Protein 4KVT (pdb70)

Sequence (181 aa):
GELKAIAQELKAIAKELKAIAWECKAIAQGGELKAIAQELKAIAKELKAIAWWECKAIAQGGELKAIAQELKAIAKELKAIAWECKAIAQGGELKAIAQELKAIAKELKAIAWECKAIAQGAGELKAIAQELKAIAKELKAIAWECKAIAQGGELKAIAQELKAIAKELKAIAWWECKAIAQG

Structure (mmCIF, N/CA/C/O backbone):
data_4KVT
#
_entry.id   4KVT
#
_cell.length_a   54.430
_cell.length_b   54.430
_cell.length_c   147.040
_cell.angle_alpha   90.00
_cell.angle_beta   90.00
_cell.angle_gamma   90.00
#
_symmetry.space_group_name_H-M   'P 42 21 2'
#
loop_
_entity.id
_entity.type
_entity.pdbx_description
1 polymer '6-helix coiled coil CC-Hex-L24C peptide'
2 water water
#
loop_
_atom_site.group_PDB
_atom_site.id
_atom_site.type_symbol
_atom_site.label_atom_id
_atom_site.label_alt_id
_atom_site.label_comp_id
_atom_site.label_asym_id
_atom_site.label_entity_id
_atom_site.label_seq_id
_atom_site.pdbx_PDB_ins_code
_atom_site.Cartn_x
_atom_site.Cartn_y
_atom_site.Cartn_z
_atom_site.occupancy
_atom_site.B_iso_or_equiv
_atom_site.auth_seq_id
_atom_site.auth_comp_id
_atom_site.auth_asym_id
_atom_site.auth_atom_id
_atom_site.pdbx_PDB_model_num
ATOM 4 N N . GLY A 1 2 ? -1.257 -18.530 -0.180 1.00 27.66 1 GLY A N 1
ATOM 5 C CA . GLY A 1 2 ? -2.690 -18.642 0.012 1.00 25.89 1 GLY A CA 1
ATOM 6 C C . GLY A 1 2 ? -3.437 -18.839 -1.293 1.00 25.41 1 GLY A C 1
ATOM 7 O O . GLY A 1 2 ? -2.910 -18.558 -2.369 1.00 23.30 1 GLY A O 1
ATOM 8 N N . GLU A 1 3 ? -4.670 -19.326 -1.196 1.00 24.92 2 GLU A N 1
ATOM 9 C CA . GLU A 1 3 ? -5.495 -19.563 -2.375 1.00 28.89 2 GLU A CA 1
ATOM 10 C C . GLU A 1 3 ? -5.685 -18.282 -3.181 1.00 21.59 2 GLU A C 1
ATOM 11 O O . GLU A 1 3 ? -5.667 -18.304 -4.412 1.00 22.37 2 GLU A O 1
ATOM 17 N N . LEU A 1 4 ? -5.867 -17.168 -2.480 1.00 19.46 3 LEU A N 1
ATOM 18 C CA . LEU A 1 4 ? -6.061 -15.877 -3.129 1.00 15.89 3 LEU A CA 1
ATOM 19 C C . LEU A 1 4 ? -4.962 -15.603 -4.150 1.00 16.29 3 LEU A C 1
ATOM 20 O O . LEU A 1 4 ? -5.241 -15.300 -5.310 1.00 15.18 3 LEU A O 1
ATOM 25 N N . LYS A 1 5 ? -3.709 -15.721 -3.687 1.00 19.89 4 LYS A N 1
ATOM 26 C CA . LYS A 1 5 ? -2.561 -15.490 -4.555 1.00 16.54 4 LYS A CA 1
ATOM 27 C C . LYS A 1 5 ? -2.549 -16.470 -5.724 1.00 20.43 4 LYS A C 1
ATOM 28 O O . LYS A 1 5 ? -2.187 -16.112 -6.844 1.00 19.65 4 LYS A O 1
ATOM 34 N N . ALA A 1 6 ? -2.949 -17.709 -5.454 1.00 18.61 5 ALA A N 1
ATOM 35 C CA . ALA A 1 6 ? -2.987 -18.744 -6.483 1.00 21.65 5 ALA A CA 1
ATOM 36 C C . ALA A 1 6 ? -3.941 -18.354 -7.608 1.00 18.64 5 ALA A C 1
ATOM 37 O O . ALA A 1 6 ? -3.657 -18.589 -8.789 1.00 18.45 5 ALA A O 1
A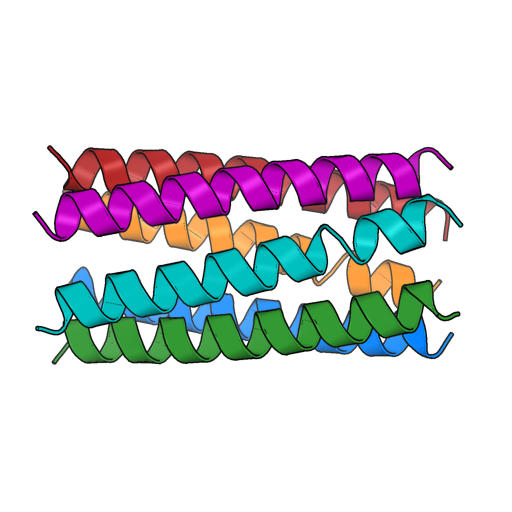TOM 39 N N . ILE A 1 7 ? -5.060 -17.740 -7.240 1.00 14.55 6 ILE A N 1
ATOM 40 C CA . ILE A 1 7 ? -6.037 -17.266 -8.212 1.00 13.85 6 ILE A CA 1
ATOM 41 C C . ILE A 1 7 ? -5.423 -16.155 -9.060 1.00 15.73 6 ILE A C 1
ATOM 42 O O . ILE A 1 7 ? -5.526 -16.190 -10.286 1.00 14.84 6 ILE A O 1
ATOM 47 N N . ALA A 1 8 ? -4.730 -15.207 -8.430 1.00 14.07 7 ALA A N 1
ATOM 48 C CA . ALA A 1 8 ? -4.096 -14.133 -9.198 1.00 16.88 7 ALA A CA 1
ATOM 49 C C . ALA A 1 8 ? -3.038 -14.672 -10.151 1.00 18.37 7 ALA A C 1
ATOM 50 O O . ALA A 1 8 ? -2.879 -14.158 -11.261 1.00 15.52 7 ALA A O 1
ATOM 52 N N . GLN A 1 9 ? -2.305 -15.699 -9.727 1.00 14.53 8 GLN A N 1
ATOM 53 C CA . GLN A 1 9 ? -1.273 -16.275 -10.583 1.00 15.97 8 GLN A CA 1
ATOM 54 C C . GLN A 1 9 ? -1.868 -17.003 -11.782 1.00 17.98 8 GLN A C 1
ATOM 55 O O . GLN A 1 9 ? -1.300 -16.957 -12.871 1.00 18.87 8 GLN A O 1
ATOM 61 N N . GLU A 1 10 ? -3.012 -17.660 -11.605 1.00 14.94 9 GLU A N 1
ATOM 62 C CA . GLU A 1 10 ? -3.656 -18.302 -12.752 1.00 12.92 9 GLU A CA 1
ATOM 63 C C . GLU A 1 10 ? -4.208 -17.259 -13.715 1.00 14.11 9 GLU A C 1
ATOM 64 O O . GLU A 1 10 ? -4.195 -17.469 -14.930 1.00 13.81 9 GLU A O 1
ATOM 70 N N . LEU A 1 11 ? -4.669 -16.130 -13.190 1.00 13.24 10 LEU A N 1
ATOM 71 C CA . LEU A 1 11 ? -5.171 -15.061 -14.055 1.00 11.55 10 LEU A CA 1
ATOM 72 C C . LEU A 1 11 ? -4.027 -14.444 -14.854 1.00 14.71 10 LEU A C 1
ATOM 73 O O . LEU A 1 11 ? -4.208 -14.041 -15.999 1.00 12.81 10 LEU A O 1
ATOM 78 N N . LYS A 1 12 ? -2.842 -14.400 -14.258 1.00 14.21 11 LYS A N 1
ATOM 79 C CA . LYS A 1 12 ? -1.654 -13.926 -14.959 1.00 13.29 11 LYS A CA 1
ATOM 80 C C . LYS A 1 12 ? -1.322 -14.850 -16.126 1.00 15.37 11 LYS A C 1
ATOM 81 O O . LYS A 1 12 ? -0.964 -14.391 -17.215 1.00 14.57 11 LYS A O 1
ATOM 87 N N . ALA A 1 13 ? -1.460 -16.154 -15.907 1.00 14.42 12 ALA A N 1
ATOM 88 C CA . ALA A 1 13 ? -1.216 -17.131 -16.969 1.00 13.32 12 ALA A CA 1
ATOM 89 C C . ALA A 1 13 ? -2.241 -17.004 -18.086 1.00 13.20 12 ALA A C 1
ATOM 90 O O . ALA A 1 13 ? -1.928 -17.167 -19.274 1.00 14.09 12 ALA A O 1
ATOM 92 N N . ILE A 1 14 ? -3.473 -16.721 -17.692 1.00 12.21 13 ILE A N 1
ATOM 93 C CA . ILE A 1 14 ? -4.555 -16.530 -18.643 1.00 10.31 13 ILE A CA 1
ATOM 94 C C . ILE A 1 14 ? -4.301 -15.296 -19.510 1.00 10.65 13 ILE A C 1
ATOM 95 O O . ILE A 1 14 ? -4.440 -15.357 -20.746 1.00 10.90 13 ILE A O 1
ATOM 100 N N . ALA A 1 15 ? -3.859 -14.202 -18.895 1.00 11.27 14 ALA A N 1
ATOM 101 C CA . ALA A 1 15 ? -3.533 -12.998 -19.664 1.00 12.06 14 ALA A CA 1
ATOM 102 C C . ALA A 1 15 ? -2.416 -13.273 -20.679 1.00 16.46 14 ALA A C 1
ATOM 103 O O . ALA A 1 15 ? -2.463 -12.776 -21.808 1.00 14.07 14 ALA A O 1
ATOM 105 N N . LYS A 1 16 ? -1.432 -14.084 -20.292 1.00 12.91 15 LYS A N 1
ATOM 106 C CA . LYS A 1 16 ? -0.315 -14.427 -21.183 1.00 11.95 15 LYS A CA 1
ATOM 107 C C . LYS A 1 16 ? -0.769 -15.229 -22.405 1.00 13.47 15 LYS A C 1
ATOM 108 O O . LYS A 1 16 ? -0.309 -14.982 -23.531 1.00 12.92 15 LYS A O 1
ATOM 114 N N . GLU A 1 17 ? -1.696 -16.162 -22.206 1.00 10.45 16 GLU A N 1
ATOM 115 C CA . GLU A 1 17 ? -2.182 -16.951 -23.331 1.00 11.17 16 GLU A CA 1
ATOM 116 C C . GLU A 1 17 ? -3.020 -16.090 -24.258 1.00 11.37 16 GLU A C 1
ATOM 117 O O . GLU A 1 17 ? -2.968 -16.252 -25.477 1.00 11.26 16 GLU A O 1
ATOM 123 N N . LEU A 1 18 ? -3.779 -15.156 -23.692 1.00 10.04 17 LEU A N 1
ATOM 124 C CA . LEU A 1 18 ? -4.595 -14.265 -24.511 1.00 9.45 17 LEU A CA 1
ATOM 125 C C . LEU A 1 18 ? -3.714 -13.336 -25.341 1.00 11.22 17 LEU A C 1
ATOM 126 O O . LEU A 1 18 ? -4.040 -13.026 -26.488 1.00 11.47 17 LEU A O 1
ATOM 131 N N . LYS A 1 19 ? -2.587 -12.913 -24.774 1.00 10.01 18 LYS A N 1
ATOM 132 C CA . LYS A 1 19 ? -1.621 -12.096 -25.505 1.00 12.39 18 LYS A CA 1
ATOM 133 C C . LYS A 1 19 ? -1.081 -12.860 -26.706 1.00 12.88 18 LYS A C 1
ATOM 134 O O . LYS A 1 19 ? -0.898 -12.293 -27.791 1.00 12.99 18 LYS A O 1
ATOM 140 N N . ALA A 1 20 ? -0.847 -14.154 -26.516 1.00 11.31 19 ALA A N 1
ATOM 141 C CA . ALA A 1 20 ? -0.389 -15.023 -27.608 1.00 9.61 19 ALA A CA 1
ATOM 142 C C . ALA A 1 20 ? -1.443 -15.194 -28.698 1.00 10.87 19 ALA A C 1
ATOM 143 O O . ALA A 1 20 ? -1.115 -15.207 -29.889 1.00 11.21 19 ALA A O 1
ATOM 145 N N . ILE A 1 21 ? -2.700 -15.343 -28.293 1.00 11.27 20 ILE A N 1
ATOM 146 C CA . ILE A 1 21 ? -3.803 -15.454 -29.247 1.00 7.93 20 ILE A CA 1
ATOM 147 C C . ILE A 1 21 ? -3.924 -14.168 -30.064 1.00 10.32 20 ILE A C 1
ATOM 148 O O . ILE A 1 21 ? -4.096 -14.220 -31.287 1.00 11.28 20 ILE A O 1
ATOM 153 N N . ALA A 1 22 ? -3.791 -13.013 -29.408 1.00 10.23 21 ALA A N 1
ATOM 154 C CA . ALA A 1 22 ? -3.847 -11.739 -30.136 1.00 10.93 21 ALA A CA 1
ATOM 155 C C . ALA A 1 22 ? -2.742 -11.654 -31.194 1.00 12.20 21 ALA A C 1
ATOM 156 O O . ALA A 1 22 ? -2.969 -11.212 -32.324 1.00 12.34 21 ALA A O 1
ATOM 158 N N . TRP A 1 23 ? -1.550 -12.108 -30.835 1.00 10.27 22 TRP A N 1
ATOM 159 C CA . TRP A 1 23 ? -0.428 -12.099 -31.761 1.00 10.89 22 TRP A CA 1
ATOM 160 C C . TRP A 1 23 ? -0.657 -12.988 -32.982 1.00 11.06 22 TRP A C 1
ATOM 161 O O . TRP A 1 23 ? -0.369 -12.583 -34.116 1.00 12.09 22 TRP A O 1
ATOM 172 N N . GLU A 1 24 ? -1.205 -14.179 -32.769 1.00 9.97 23 GLU A N 1
ATOM 173 C CA . GLU A 1 24 ? -1.451 -15.064 -33.901 1.00 9.26 23 GLU A CA 1
ATOM 174 C C . GLU A 1 24 ? -2.607 -14.557 -34.758 1.00 11.37 23 GLU A C 1
ATOM 175 O O . GLU A 1 24 ? -2.561 -14.665 -35.986 1.00 11.39 23 GLU A O 1
ATOM 181 N N . CYS A 1 25 ? -3.625 -13.975 -34.130 1.00 11.98 24 CYS A N 1
ATOM 182 C CA . CYS A 1 25 ? -4.745 -13.421 -34.899 1.00 12.44 24 CYS A CA 1
ATOM 183 C C . CYS A 1 25 ? -4.314 -12.235 -35.755 1.00 12.65 24 CYS A C 1
ATOM 184 O O . CYS A 1 25 ? -4.819 -12.048 -36.871 1.00 14.39 24 CYS A O 1
ATOM 187 N N . LYS A 1 26 ? -3.361 -11.450 -35.261 1.00 12.45 25 LYS A N 1
ATOM 188 C CA . LYS A 1 26 ? -2.780 -10.386 -36.074 1.00 14.51 25 LYS A CA 1
ATOM 189 C C . LYS A 1 26 ? -2.133 -10.968 -37.332 1.00 13.27 25 LYS A C 1
ATOM 190 O O . LYS A 1 26 ? -2.285 -10.434 -38.429 1.00 14.56 25 LYS A O 1
ATOM 196 N N . ALA A 1 27 ? -1.421 -12.079 -37.173 1.00 12.45 26 ALA A N 1
ATOM 197 C CA . ALA A 1 27 ? -0.780 -12.713 -38.324 1.00 11.57 26 ALA A CA 1
ATOM 198 C C . ALA A 1 27 ? -1.786 -13.295 -39.309 1.00 13.56 26 ALA A C 1
ATOM 199 O O . ALA A 1 27 ? -1.561 -13.244 -40.524 1.00 15.98 26 ALA A O 1
ATOM 201 N N . ILE A 1 28 ? -2.888 -13.839 -38.791 1.00 13.33 27 ILE A N 1
ATOM 202 C CA . ILE A 1 28 ? -3.950 -14.340 -39.653 1.00 13.53 27 ILE A CA 1
ATOM 203 C C . ILE A 1 28 ? -4.521 -13.174 -40.466 1.00 18.61 27 ILE A C 1
ATOM 204 O O . ILE A 1 28 ? -4.719 -13.295 -41.677 1.00 17.38 27 ILE A O 1
ATOM 209 N N . ALA A 1 29 ? -4.739 -12.035 -39.811 1.00 13.25 28 ALA A N 1
ATOM 210 C CA . ALA A 1 29 ? -5.281 -10.854 -40.499 1.00 14.91 28 ALA A CA 1
ATOM 211 C C . ALA A 1 29 ? -4.348 -10.370 -41.606 1.00 21.24 28 ALA A C 1
ATOM 212 O O . ALA A 1 29 ? -4.797 -9.970 -42.682 1.00 21.60 28 ALA A O 1
ATOM 214 N N . GLN A 1 30 ? -3.045 -10.429 -41.349 1.00 17.01 29 GLN A N 1
ATOM 215 C CA . GLN A 1 30 ? -2.055 -9.976 -42.318 1.00 18.27 29 GLN A CA 1
ATOM 216 C C . GLN A 1 30 ? -2.035 -10.844 -43.569 1.00 22.47 29 GLN A C 1
ATOM 217 O O . GLN A 1 30 ? -1.802 -10.342 -44.672 1.00 29.13 29 GLN A O 1
ATOM 223 N N . GLY A 1 31 ? -2.299 -12.136 -43.407 1.00 21.33 30 GLY A N 1
ATOM 224 C CA . GLY A 1 31 ? -2.405 -13.020 -44.557 1.00 25.54 30 GLY A CA 1
ATOM 225 C C . GLY A 1 31 ? -3.765 -12.969 -45.231 1.00 40.64 30 GLY A C 1
ATOM 226 O O . GLY A 1 31 ? -4.716 -12.389 -44.698 1.00 40.72 30 GLY A O 1
ATOM 230 N N . GLY B 1 2 ? -11.370 -26.844 -0.448 1.00 26.33 1 GLY B N 1
ATOM 231 C CA . GLY B 1 2 ? -12.038 -25.574 -0.234 1.00 25.21 1 GLY B CA 1
ATOM 232 C C . GLY B 1 2 ? -12.635 -25.010 -1.508 1.00 24.37 1 GLY B C 1
ATOM 233 O O . GLY B 1 2 ? -12.341 -25.485 -2.605 1.00 20.93 1 GLY B O 1
ATOM 234 N N . GLU B 1 3 ? -13.478 -23.993 -1.362 1.00 27.28 2 GLU B N 1
ATOM 235 C CA . GLU B 1 3 ? -14.121 -23.360 -2.507 1.00 25.15 2 GLU B CA 1
ATOM 236 C C . GLU B 1 3 ? -13.144 -22.468 -3.265 1.00 21.54 2 GLU B C 1
ATOM 237 O O . GLU B 1 3 ? -13.230 -22.334 -4.486 1.00 22.77 2 GLU B O 1
ATOM 243 N N . LEU B 1 4 ? -12.215 -21.861 -2.534 1.00 20.03 3 LEU B N 1
ATOM 244 C CA . LEU B 1 4 ? -11.220 -20.981 -3.136 1.00 17.77 3 LEU B CA 1
ATOM 245 C C . LEU B 1 4 ? -10.259 -21.763 -4.024 1.00 19.06 3 LEU B C 1
ATOM 246 O O . LEU B 1 4 ? -9.905 -21.317 -5.116 1.00 16.32 3 LEU B O 1
ATOM 251 N N . LYS B 1 5 ? -9.909 -22.957 -3.577 1.00 21.07 4 LYS B N 1
ATOM 252 C CA . LYS B 1 5 ? -9.043 -23.852 -4.333 1.00 17.00 4 LYS B CA 1
ATOM 253 C C . LYS B 1 5 ? -9.754 -24.335 -5.591 1.00 21.30 4 LYS B C 1
ATOM 254 O O . LYS B 1 5 ? -9.156 -24.415 -6.664 1.00 20.02 4 LYS B O 1
ATOM 260 N N . ALA B 1 6 ? -11.037 -24.654 -5.451 1.00 20.51 5 ALA B N 1
ATOM 261 C CA . ALA B 1 6 ? -11.843 -25.093 -6.582 1.00 20.02 5 ALA B CA 1
ATOM 262 C C . ALA B 1 6 ? -11.826 -24.038 -7.681 1.00 17.52 5 ALA B C 1
ATOM 263 O O . ALA B 1 6 ? -11.716 -24.359 -8.864 1.00 17.94 5 ALA B O 1
ATOM 265 N N . ILE B 1 7 ? -11.931 -22.775 -7.279 1.00 15.85 6 ILE B N 1
ATOM 266 C CA . ILE B 1 7 ? -11.885 -21.667 -8.221 1.00 16.16 6 ILE B CA 1
ATOM 267 C C . ILE B 1 7 ? -10.535 -21.605 -8.924 1.00 14.83 6 ILE B C 1
ATOM 268 O O . ILE B 1 7 ? -10.473 -21.452 -10.154 1.00 12.84 6 ILE B O 1
ATOM 273 N N . ALA B 1 8 ? -9.454 -21.760 -8.166 1.00 16.14 7 ALA B N 1
ATOM 274 C CA . ALA B 1 8 ? -8.119 -21.749 -8.769 1.00 15.83 7 ALA B CA 1
ATOM 275 C C . ALA B 1 8 ? -7.945 -22.903 -9.748 1.00 17.93 7 ALA B C 1
ATOM 276 O O . ALA B 1 8 ? -7.337 -22.745 -10.813 1.00 17.06 7 ALA B O 1
ATOM 278 N N . GLN B 1 9 ? -8.509 -24.059 -9.410 1.00 15.43 8 GLN B N 1
ATOM 279 C CA . GLN B 1 9 ? -8.393 -25.227 -10.277 1.00 14.04 8 GLN B CA 1
ATOM 280 C C . GLN B 1 9 ? -9.153 -25.043 -11.589 1.00 18.54 8 GLN B C 1
ATOM 281 O O . GLN B 1 9 ? -8.699 -25.497 -12.640 1.00 18.07 8 GLN B O 1
ATOM 287 N N . GLU B 1 10 ? -10.295 -24.366 -11.550 1.00 15.18 9 GLU B N 1
ATOM 288 C CA . GLU B 1 10 ? -11.007 -24.100 -12.801 1.00 14.53 9 GLU B CA 1
ATOM 289 C C . GLU B 1 10 ? -10.261 -23.074 -13.641 1.00 16.52 9 GLU B C 1
ATOM 290 O O . GLU B 1 10 ? -10.293 -23.139 -14.873 1.00 14.80 9 GLU B O 1
ATOM 296 N N . LEU B 1 11 ? -9.587 -22.130 -12.991 1.00 13.72 10 LEU B N 1
ATOM 297 C CA . LEU B 1 11 ? -8.805 -21.144 -13.736 1.00 9.49 10 LEU B CA 1
ATOM 298 C C . LEU B 1 11 ? -7.606 -21.818 -14.407 1.00 13.91 10 LEU B C 1
ATOM 299 O O . LEU B 1 11 ? -7.201 -21.423 -15.511 1.00 12.92 10 LEU B O 1
ATOM 304 N N . LYS B 1 12 ? -7.059 -22.849 -13.762 1.00 15.53 11 LYS B N 1
ATOM 305 C CA . LYS B 1 12 ? -5.988 -23.638 -14.362 1.00 13.40 11 LYS B CA 1
ATOM 306 C C . LYS B 1 12 ? -6.500 -24.341 -15.615 1.00 15.27 11 LYS B C 1
ATOM 307 O O . LYS B 1 12 ? -5.806 -24.391 -16.633 1.00 16.50 11 LYS B O 1
ATOM 313 N N . ALA B 1 13 ? -7.725 -24.855 -15.558 1.00 13.76 12 ALA B N 1
ATOM 314 C CA . ALA B 1 13 ? -8.322 -25.500 -16.729 1.00 13.97 12 ALA B CA 1
ATOM 315 C C . ALA B 1 13 ? -8.554 -24.503 -17.860 1.00 12.12 12 ALA B C 1
ATOM 316 O O . ALA B 1 13 ? -8.400 -24.838 -19.039 1.00 13.03 12 ALA B O 1
ATOM 318 N N . ILE B 1 14 ? -8.934 -23.286 -17.494 1.00 11.77 13 ILE B N 1
ATOM 319 C CA . ILE B 1 14 ? -9.154 -22.220 -18.464 1.00 11.14 13 ILE B CA 1
ATOM 320 C C . ILE B 1 14 ? -7.838 -21.844 -19.154 1.00 12.51 13 ILE B C 1
ATOM 321 O O . ILE B 1 14 ? -7.794 -21.721 -20.390 1.00 10.52 13 ILE B O 1
ATOM 326 N N . ALA B 1 15 ? -6.762 -21.721 -18.377 1.00 10.67 14 ALA B N 1
ATOM 327 C CA . ALA B 1 15 ? -5.447 -21.432 -18.943 1.00 12.27 14 ALA B CA 1
ATOM 328 C C . ALA B 1 15 ? -4.992 -22.527 -19.907 1.00 13.96 14 ALA B C 1
ATOM 329 O O . ALA B 1 15 ? -4.389 -22.245 -20.940 1.00 13.22 14 ALA B O 1
ATOM 331 N N . LYS B 1 16 ? -5.304 -23.775 -19.568 1.00 12.87 15 LYS B N 1
ATOM 332 C CA . LYS B 1 16 ? -4.977 -24.932 -20.400 1.00 11.98 15 LYS B CA 1
ATOM 333 C C . LYS B 1 16 ? -5.675 -24.882 -21.757 1.00 13.11 15 LYS B C 1
ATOM 334 O O . LYS B 1 16 ? -5.049 -25.1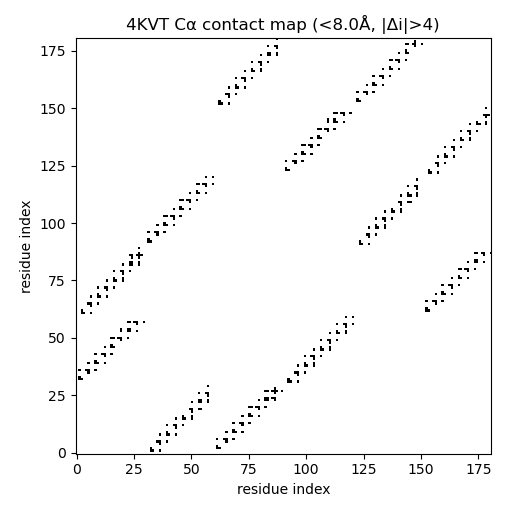21 -22.793 1.00 13.62 15 LYS B O 1
ATOM 340 N N . GLU B 1 17 ? -6.954 -24.524 -21.762 1.00 11.66 16 GLU B N 1
ATOM 341 C CA . GLU B 1 17 ? -7.685 -24.457 -23.025 1.00 11.42 16 GLU B CA 1
ATOM 342 C C . GLU B 1 17 ? -7.222 -23.265 -23.858 1.00 10.48 16 GLU B C 1
ATOM 343 O O . GLU B 1 17 ? -7.132 -23.352 -25.092 1.00 11.03 16 GLU B O 1
ATOM 349 N N . LEU B 1 18 ? -6.894 -22.157 -23.200 1.00 10.64 17 LEU B N 1
ATOM 350 C CA . LEU B 1 18 ? -6.410 -20.989 -23.938 1.00 10.39 17 LEU B CA 1
ATOM 351 C C . LEU B 1 18 ? -5.053 -21.251 -24.596 1.00 11.50 17 LEU B C 1
ATOM 352 O O . LEU B 1 18 ? -4.794 -20.752 -25.689 1.00 11.08 17 LEU B O 1
ATOM 357 N N . LYS B 1 19 ? -4.193 -22.035 -23.946 1.00 11.49 18 LYS B N 1
ATOM 358 C CA . LYS B 1 19 ? -2.922 -22.421 -24.545 1.00 10.41 18 LYS B CA 1
ATOM 359 C C . LYS B 1 19 ? -3.173 -23.227 -25.813 1.00 12.41 18 LYS B C 1
ATOM 360 O O . LYS B 1 19 ? -2.502 -23.031 -26.825 1.00 12.88 18 LYS B O 1
ATOM 366 N N . ALA B 1 20 ? -4.174 -24.104 -25.769 1.00 11.41 19 ALA B N 1
ATOM 367 C CA . ALA B 1 20 ? -4.527 -24.895 -26.945 1.00 11.42 19 ALA B CA 1
ATOM 368 C C . ALA B 1 20 ? -5.053 -24.014 -28.073 1.00 11.13 19 ALA B C 1
ATOM 369 O O . ALA B 1 20 ? -4.695 -24.216 -29.240 1.00 11.78 19 ALA B O 1
ATOM 371 N N . ILE B 1 21 ? -5.887 -23.035 -27.725 1.00 10.74 20 ILE B N 1
ATOM 372 C CA . ILE B 1 21 ? -6.420 -22.099 -28.715 1.00 9.70 20 ILE B CA 1
ATOM 373 C C . ILE B 1 21 ? -5.272 -21.300 -29.334 1.00 9.75 20 ILE B C 1
ATOM 374 O O . ILE B 1 21 ? -5.227 -21.104 -30.556 1.00 10.83 20 ILE B O 1
ATOM 379 N N . ALA B 1 22 ? -4.315 -20.883 -28.506 1.00 9.64 21 ALA B N 1
ATOM 380 C CA . ALA B 1 22 ? -3.154 -20.156 -29.018 1.00 10.60 21 ALA B CA 1
ATOM 381 C C . ALA B 1 22 ? -2.357 -20.981 -30.034 1.00 10.49 21 ALA B C 1
ATOM 382 O O . ALA B 1 22 ? -1.954 -20.460 -31.084 1.00 12.44 21 ALA B O 1
ATOM 384 N N A TRP B 1 23 ? -2.161 -22.263 -29.730 0.52 10.29 22 TRP B N 1
ATOM 385 N N B TRP B 1 23 ? -2.144 -22.259 -29.742 0.48 10.57 22 TRP B N 1
ATOM 386 C CA A TRP B 1 23 ? -1.422 -23.168 -30.610 0.52 10.64 22 TRP B CA 1
ATOM 387 C CA B TRP B 1 23 ? -1.402 -23.110 -30.663 0.48 10.52 22 TRP B CA 1
ATOM 388 C C A TRP B 1 23 ? -2.156 -23.356 -31.943 0.52 10.74 22 TRP B C 1
ATOM 389 C C B TRP B 1 23 ? -2.164 -23.291 -31.973 0.48 10.27 22 TRP B C 1
ATOM 390 O O A TRP B 1 23 ? -1.538 -23.382 -33.005 0.52 11.87 22 TRP B O 1
ATOM 391 O O B TRP B 1 23 ? -1.571 -23.250 -33.049 0.48 12.24 22 TRP B O 1
ATOM 412 N N . GLU B 1 24 ? -3.479 -23.483 -31.888 1.00 10.28 23 GLU B N 1
ATOM 413 C CA . GLU B 1 24 ? -4.253 -23.662 -33.114 1.00 9.82 23 GLU B CA 1
ATOM 414 C C . GLU B 1 24 ? -4.294 -22.381 -33.938 1.00 9.45 23 GLU B C 1
ATOM 415 O O . GLU B 1 24 ? -4.256 -22.448 -35.169 1.00 11.91 23 GLU B O 1
ATOM 421 N N . CYS B 1 25 ? -4.342 -21.222 -33.285 1.00 11.22 24 CYS B N 1
ATOM 422 C CA . CYS B 1 25 ? -4.319 -19.962 -34.042 1.00 12.39 24 CYS B CA 1
ATOM 423 C C . CYS B 1 25 ? -2.976 -19.775 -34.741 1.00 9.74 24 CYS B C 1
ATOM 424 O O . CYS B 1 25 ? -2.926 -19.253 -35.852 1.00 11.15 24 CYS B O 1
ATOM 427 N N . LYS B 1 26 ? -1.897 -20.237 -34.106 1.00 12.39 25 LYS B N 1
ATOM 428 C CA . LYS B 1 26 ? -0.578 -20.244 -34.731 1.00 11.87 25 LYS B CA 1
ATOM 429 C C . LYS B 1 26 ? -0.588 -21.125 -35.986 1.00 14.01 25 LYS B C 1
ATOM 430 O O . LYS B 1 26 ? -0.055 -20.744 -37.019 1.00 14.66 25 LYS B O 1
ATOM 436 N N . ALA B 1 27 ? -1.234 -22.285 -35.903 1.00 11.61 26 ALA B N 1
ATOM 437 C CA . ALA B 1 27 ? -1.333 -23.179 -37.051 1.00 12.36 26 ALA B CA 1
ATOM 438 C C . ALA B 1 27 ? -2.159 -22.562 -38.180 1.00 12.80 26 ALA B C 1
ATOM 439 O O . ALA B 1 27 ? -1.828 -22.727 -39.361 1.00 14.75 26 ALA B O 1
ATOM 441 N N . ILE B 1 28 ? -3.218 -21.839 -37.821 1.00 12.56 27 ILE B N 1
ATOM 442 C CA . ILE B 1 28 ? -4.025 -21.141 -38.825 1.00 13.07 27 ILE B CA 1
ATOM 443 C C . ILE B 1 28 ? -3.196 -20.059 -39.517 1.00 13.75 27 ILE B C 1
ATOM 444 O O . ILE B 1 28 ? -3.209 -19.948 -40.743 1.00 17.05 27 ILE B O 1
ATOM 449 N N . ALA B 1 29 ? -2.441 -19.299 -38.727 1.00 13.66 28 ALA B N 1
ATOM 450 C CA . ALA B 1 29 ? -1.606 -18.224 -39.259 1.00 15.11 28 ALA B CA 1
ATOM 451 C C . ALA B 1 29 ? -0.554 -18.767 -40.196 1.00 20.91 28 ALA B C 1
ATOM 452 O O . ALA B 1 29 ? -0.231 -18.161 -41.216 1.00 23.84 28 ALA B O 1
ATOM 454 N N . GLN B 1 30 ? 0.001 -19.911 -39.826 1.00 15.30 29 GLN B N 1
ATOM 455 C CA . GLN B 1 30 ? 1.046 -20.529 -40.611 1.00 20.29 29 GLN B CA 1
ATOM 456 C C . GLN B 1 30 ? 0.501 -21.063 -41.929 1.00 22.83 29 GLN B C 1
ATOM 457 O O . GLN B 1 30 ? 1.189 -21.035 -42.948 1.00 30.78 29 GLN B O 1
ATOM 463 N N . GLY B 1 31 ? -0.737 -21.549 -41.906 1.00 22.51 30 GLY B N 1
ATOM 464 C CA . GLY B 1 31 ? -1.407 -21.990 -43.116 1.00 33.29 30 GLY B CA 1
ATOM 465 C C . GLY B 1 31 ? -2.055 -20.851 -43.880 1.00 39.88 30 GLY B C 1
ATOM 466 O O . GLY B 1 31 ? -2.473 -21.018 -45.028 1.00 56.05 30 GLY B O 1
ATOM 470 N N . GLY C 1 2 ? -3.716 -5.344 -1.785 1.00 24.50 1 GLY C N 1
ATOM 471 C CA . GLY C 1 2 ? -3.868 -6.691 -1.268 1.00 23.42 1 GLY C CA 1
ATOM 472 C C . GLY C 1 2 ? -4.003 -7.724 -2.370 1.00 27.25 1 GLY C C 1
ATOM 473 O O . GLY C 1 2 ? -3.662 -7.463 -3.523 1.00 23.01 1 GLY C O 1
ATOM 474 N N . GLU C 1 3 ? -4.503 -8.902 -2.012 1.00 26.32 2 GLU C N 1
ATOM 475 C CA . GLU C 1 3 ? -4.685 -9.982 -2.974 1.00 24.44 2 GLU C CA 1
ATOM 476 C C . GLU C 1 3 ? -5.891 -9.724 -3.872 1.00 21.20 2 GLU C C 1
ATOM 477 O O . GLU C 1 3 ? -5.908 -10.124 -5.036 1.00 22.63 2 GLU C O 1
ATOM 483 N N . LEU C 1 4 ? -6.898 -9.053 -3.322 1.00 18.94 3 LEU C N 1
ATOM 484 C CA . LEU C 1 4 ? -8.109 -8.740 -4.072 1.00 16.39 3 LEU C CA 1
ATOM 485 C C . LEU C 1 4 ? -7.856 -7.637 -5.094 1.00 16.48 3 LEU C C 1
ATOM 486 O O . LEU C 1 4 ? -8.312 -7.719 -6.235 1.00 15.27 3 LEU C O 1
ATOM 491 N N . LYS C 1 5 ? -7.059 -6.667 -4.867 1.00 20.19 4 LYS C N 1
ATOM 492 C CA . LYS C 1 5 ? -6.640 -5.675 -5.856 1.00 18.34 4 LYS C CA 1
ATOM 493 C C . LYS C 1 5 ? -5.788 -6.337 -6.926 1.00 23.40 4 LYS C C 1
ATOM 494 O O . LYS C 1 5 ? -5.892 -5.996 -8.103 1.00 19.84 4 LYS C O 1
ATOM 500 N N . ALA C 1 6 ? -4.957 -7.296 -6.524 1.00 19.04 5 ALA C N 1
ATOM 501 C CA . ALA C 1 6 ? -4.113 -7.997 -7.488 1.00 21.03 5 ALA C CA 1
ATOM 502 C C . ALA C 1 6 ? -4.957 -8.762 -8.505 1.00 18.92 5 ALA C C 1
ATOM 503 O O . ALA C 1 6 ? -4.617 -8.821 -9.687 1.00 16.61 5 ALA C O 1
ATOM 505 N N . ILE C 1 7 ? -6.047 -9.352 -8.029 1.00 15.09 6 ILE C N 1
ATOM 506 C CA . ILE C 1 7 ? -6.978 -10.075 -8.885 1.00 12.57 6 ILE C CA 1
ATOM 507 C C . ILE C 1 7 ? -7.665 -9.111 -9.845 1.00 17.06 6 ILE C C 1
ATOM 508 O O . ILE C 1 7 ? -7.762 -9.390 -11.047 1.00 14.47 6 ILE C O 1
ATOM 513 N N . ALA C 1 8 ? -8.095 -7.960 -9.339 1.00 15.30 7 ALA C N 1
ATOM 514 C CA . ALA C 1 8 ? -8.717 -6.952 -10.202 1.00 14.85 7 ALA C CA 1
ATOM 515 C C . ALA C 1 8 ? -7.759 -6.450 -11.277 1.00 16.43 7 ALA C C 1
ATOM 516 O O . ALA C 1 8 ? -8.165 -6.238 -12.423 1.00 17.59 7 ALA C O 1
ATOM 518 N N . GLN C 1 9 ? -6.486 -6.290 -10.921 1.00 17.27 8 GLN C N 1
ATOM 519 C CA . GLN C 1 9 ? -5.477 -5.835 -11.881 1.00 16.42 8 GLN C CA 1
ATOM 520 C C . GLN C 1 9 ? -5.205 -6.860 -12.975 1.00 16.11 8 GLN C C 1
ATOM 521 O O . GLN C 1 9 ? -4.995 -6.493 -14.134 1.00 17.10 8 GLN C O 1
ATOM 527 N N . GLU C 1 10 ? -5.233 -8.144 -12.632 1.00 15.61 9 GLU C N 1
ATOM 528 C CA . GLU C 1 10 ? -5.052 -9.157 -13.663 1.00 17.94 9 GLU C CA 1
ATOM 529 C C . GLU C 1 10 ? -6.271 -9.217 -14.563 1.00 15.83 9 GLU C C 1
ATOM 530 O O . GLU C 1 10 ? -6.140 -9.456 -15.763 1.00 13.03 9 GLU C O 1
ATOM 536 N N . LEU C 1 11 ? -7.455 -8.975 -14.011 1.00 12.67 10 LEU C N 1
ATOM 537 C CA . LEU C 1 11 ? -8.654 -8.979 -14.848 1.00 12.03 10 LEU C CA 1
ATOM 538 C C . LEU C 1 11 ? -8.637 -7.798 -15.817 1.00 15.68 10 LEU C C 1
ATOM 539 O O . LEU C 1 11 ? -9.109 -7.911 -16.953 1.00 14.24 10 LEU C O 1
ATOM 544 N N . LYS C 1 12 ? -8.068 -6.675 -15.386 1.00 14.26 11 LYS C N 1
ATOM 545 C CA . LYS C 1 12 ? -7.918 -5.514 -16.262 1.00 14.91 11 LYS C CA 1
ATOM 546 C C . LYS C 1 12 ? -6.968 -5.848 -17.417 1.00 18.60 11 LYS C C 1
ATOM 547 O O . LYS C 1 12 ? -7.226 -5.468 -18.558 1.00 16.51 11 LYS C O 1
ATOM 553 N N . ALA C 1 13 ? -5.892 -6.583 -17.136 1.00 14.18 12 ALA C N 1
ATOM 554 C CA . ALA C 1 13 ? -4.974 -7.007 -18.198 1.00 13.88 12 ALA C CA 1
ATOM 555 C C . ALA C 1 13 ? -5.655 -7.970 -19.164 1.00 12.65 12 ALA C C 1
ATOM 556 O O . ALA C 1 13 ? -5.421 -7.925 -20.374 1.00 13.61 12 ALA C O 1
ATOM 558 N N . ILE C 1 14 ? -6.498 -8.844 -18.630 1.00 12.16 13 ILE C N 1
ATOM 559 C CA . ILE C 1 14 ? -7.243 -9.795 -19.457 1.00 9.84 13 ILE C CA 1
ATOM 560 C C . ILE C 1 14 ? -8.218 -9.062 -20.379 1.00 13.84 13 ILE C C 1
ATOM 561 O O . ILE C 1 14 ? -8.324 -9.386 -21.569 1.00 11.99 13 ILE C O 1
ATOM 566 N N . ALA C 1 15 ? -8.908 -8.053 -19.855 1.00 11.09 14 ALA C N 1
ATOM 567 C CA . ALA C 1 15 ? -9.809 -7.264 -20.692 1.00 11.99 14 ALA C CA 1
ATOM 568 C C . ALA C 1 15 ? -9.052 -6.583 -21.832 1.00 14.90 14 ALA C C 1
ATOM 569 O O . ALA C 1 15 ? -9.560 -6.494 -22.954 1.00 13.24 14 ALA C O 1
ATOM 571 N N . LYS C 1 16 ? -7.839 -6.111 -21.549 1.00 13.34 15 LYS C N 1
ATOM 572 C CA . LYS C 1 16 ? -7.012 -5.442 -22.550 1.00 12.37 15 LYS C CA 1
ATOM 573 C C . LYS C 1 16 ? -6.598 -6.399 -23.662 1.00 13.67 15 LYS C C 1
ATOM 574 O O . LYS C 1 16 ? -6.593 -6.032 -24.838 1.00 14.12 15 LYS C O 1
ATOM 580 N N . GLU C 1 17 ? -6.261 -7.632 -23.299 1.00 12.48 16 GLU C N 1
ATOM 581 C CA . GLU C 1 17 ? -5.866 -8.595 -24.318 1.00 10.27 16 GLU C CA 1
ATOM 582 C C . GLU C 1 17 ? -7.074 -9.012 -25.149 1.00 11.06 16 GLU C C 1
ATOM 583 O O . GLU C 1 17 ? -6.952 -9.228 -26.363 1.00 11.71 16 GLU C O 1
ATOM 589 N N . LEU C 1 18 ? -8.245 -9.110 -24.519 1.00 11.75 17 LEU C N 1
ATOM 590 C CA . LEU C 1 18 ? -9.453 -9.458 -25.268 1.00 9.80 17 LEU C CA 1
ATOM 591 C C . LEU C 1 18 ? -9.840 -8.352 -26.246 1.00 11.99 17 LEU C C 1
ATOM 592 O O . LEU C 1 18 ? -10.297 -8.634 -27.361 1.00 11.15 17 LEU C O 1
ATOM 597 N N . LYS C 1 19 ? -9.635 -7.098 -25.851 1.00 10.33 18 LYS C N 1
ATOM 598 C CA . LYS C 1 19 ? -9.860 -5.975 -26.753 1.00 11.90 18 LYS C CA 1
ATOM 599 C C . LYS C 1 19 ? -8.941 -6.076 -27.975 1.00 13.42 18 LYS C C 1
ATOM 600 O O . LYS C 1 19 ? -9.366 -5.804 -29.111 1.00 12.40 18 LYS C O 1
ATOM 606 N N . ALA C 1 20 ? -7.702 -6.505 -27.747 1.00 11.88 19 ALA C N 1
ATOM 607 C CA . ALA C 1 20 ? -6.752 -6.699 -28.843 1.00 10.60 19 ALA C CA 1
ATOM 608 C C . ALA C 1 20 ? -7.187 -7.838 -29.757 1.00 12.14 19 ALA C C 1
ATOM 609 O O . ALA C 1 20 ? -7.083 -7.718 -30.975 1.00 11.52 19 ALA C O 1
ATOM 611 N N . ILE C 1 21 ? -7.671 -8.934 -29.177 1.00 11.58 20 ILE C N 1
ATOM 612 C CA . ILE C 1 21 ? -8.177 -10.042 -29.983 1.00 9.66 20 ILE C CA 1
ATOM 613 C C . ILE C 1 21 ? -9.385 -9.590 -30.812 1.00 12.16 20 ILE C C 1
ATOM 614 O O . ILE C 1 21 ? -9.473 -9.920 -31.995 1.00 12.22 20 ILE C O 1
ATOM 619 N N . ALA C 1 22 ? -10.285 -8.804 -30.223 1.00 11.51 21 ALA C N 1
ATOM 620 C CA . ALA C 1 22 ? -11.440 -8.296 -30.984 1.00 11.33 21 ALA C CA 1
ATOM 621 C C . ALA C 1 22 ? -10.993 -7.472 -32.181 1.00 12.52 21 ALA C C 1
ATOM 622 O O . ALA C 1 22 ? -11.534 -7.592 -33.290 1.00 12.64 21 ALA C O 1
ATOM 624 N N . TRP C 1 23 ? -9.974 -6.652 -31.965 1.00 11.20 22 TRP C N 1
ATOM 625 C CA . TRP C 1 23 ? -9.437 -5.813 -33.024 1.00 12.07 22 TRP C CA 1
ATOM 626 C C . TRP C 1 23 ? -8.836 -6.632 -34.174 1.00 11.86 22 TRP C C 1
ATOM 627 O O . TRP C 1 23 ? -9.007 -6.297 -35.345 1.00 12.18 22 TRP C O 1
ATOM 638 N N . GLU C 1 24 ? -8.125 -7.703 -33.840 1.00 10.38 23 GLU C N 1
ATOM 639 C CA . GLU C 1 24 ? -7.528 -8.529 -34.886 1.00 12.13 23 GLU C CA 1
ATOM 640 C C . GLU C 1 24 ? -8.582 -9.367 -35.599 1.00 12.28 23 GLU C C 1
ATOM 641 O O . GLU C 1 24 ? -8.481 -9.587 -36.808 1.00 12.91 23 GLU C O 1
ATOM 647 N N . CYS C 1 25 ? -9.605 -9.819 -34.872 1.00 12.39 24 CYS C N 1
ATOM 648 C CA . CYS C 1 25 ? -10.688 -10.543 -35.536 1.00 13.51 24 CYS C CA 1
ATOM 649 C C . CYS C 1 25 ? -11.431 -9.608 -36.498 1.00 13.04 24 CYS C C 1
ATOM 650 O O . CYS C 1 25 ? -11.848 -10.017 -37.597 1.00 12.02 24 CYS C O 1
ATOM 653 N N . LYS C 1 26 ? -11.546 -8.335 -36.117 1.00 11.34 25 LYS C N 1
ATOM 654 C CA . LYS C 1 26 ? -12.076 -7.311 -37.012 1.00 10.96 25 LYS C CA 1
ATOM 655 C C . LYS C 1 26 ? -11.257 -7.206 -38.291 1.00 13.20 25 LYS C C 1
ATOM 656 O O . LYS C 1 26 ? -11.804 -7.149 -39.389 1.00 15.11 25 LYS C O 1
ATOM 662 N N . ALA C 1 27 ? -9.940 -7.223 -38.130 1.00 13.13 26 ALA C N 1
ATOM 663 C CA . ALA C 1 27 ? -9.027 -7.125 -39.254 1.00 12.60 26 ALA C CA 1
ATOM 664 C C . ALA C 1 27 ? -9.108 -8.349 -40.161 1.00 12.30 26 ALA C C 1
ATOM 665 O O . ALA C 1 27 ? -9.005 -8.225 -41.395 1.00 15.05 26 ALA C O 1
ATOM 667 N N . ILE C 1 28 ? -9.299 -9.523 -39.561 1.00 12.25 27 ILE C N 1
ATOM 668 C CA . ILE C 1 28 ? -9.487 -10.736 -40.358 1.00 12.77 27 ILE C CA 1
ATOM 669 C C . ILE C 1 28 ? -10.770 -10.630 -41.171 1.00 15.56 27 ILE C C 1
ATOM 670 O O . ILE C 1 28 ? -10.768 -10.926 -42.363 1.00 15.55 27 ILE C O 1
ATOM 675 N N . ALA C 1 29 ? -11.849 -10.170 -40.541 1.00 13.39 28 ALA C N 1
ATOM 676 C CA . ALA C 1 29 ? -13.129 -10.031 -41.238 1.00 14.53 28 ALA C CA 1
ATOM 677 C C . ALA C 1 29 ? -13.029 -9.033 -42.390 1.00 20.25 28 ALA C C 1
ATOM 678 O O . ALA C 1 29 ? -13.598 -9.256 -43.462 1.00 21.52 28 ALA C O 1
ATOM 680 N N . GLN C 1 30 ? -12.270 -7.958 -42.186 1.00 15.49 29 GLN C N 1
ATOM 681 C CA . GLN C 1 30 ? -12.119 -6.922 -43.204 1.00 16.26 29 GLN C CA 1
ATOM 682 C C . GLN C 1 30 ? -11.429 -7.498 -44.433 1.00 19.66 29 GLN C C 1
ATOM 683 O O . GLN C 1 30 ? -11.749 -7.145 -45.569 1.00 24.03 29 GLN C O 1
ATOM 689 N N . GLY C 1 31 ? -10.482 -8.396 -44.190 1.00 24.21 30 GLY C N 1
ATOM 690 C CA . GLY C 1 31 ? -9.837 -9.134 -45.261 1.00 26.94 30 GLY C CA 1
ATOM 691 C C . GLY C 1 31 ? -10.669 -10.344 -45.636 1.00 33.96 30 GLY C C 1
ATOM 692 O O . GLY C 1 31 ? -11.036 -10.532 -46.791 1.00 47.72 30 GLY C O 1
ATOM 696 N N . GLY D 1 2 ? -23.219 -22.009 -1.837 1.00 25.08 1 GLY D N 1
ATOM 697 C CA . GLY D 1 2 ? -23.116 -20.562 -1.793 1.00 28.56 1 GLY D CA 1
ATOM 698 C C . GLY D 1 2 ? -22.742 -19.966 -3.135 1.00 29.87 1 GLY D C 1
ATOM 699 O O . GLY D 1 2 ? -22.750 -20.655 -4.155 1.00 23.16 1 GLY D O 1
ATOM 700 N N . GLU D 1 3 ? -22.412 -18.678 -3.134 1.00 27.55 2 GLU D N 1
ATOM 701 C CA . GLU D 1 3 ? -22.032 -17.984 -4.358 1.00 27.89 2 GLU D CA 1
ATOM 702 C C . GLU D 1 3 ? -20.609 -18.341 -4.776 1.00 19.10 2 GLU D C 1
ATOM 703 O O . GLU D 1 3 ? -20.233 -18.178 -5.937 1.00 21.87 2 GLU D O 1
ATOM 709 N N . LEU D 1 4 ? -19.822 -18.828 -3.822 1.00 19.88 3 LEU D N 1
ATOM 710 C CA . LEU D 1 4 ? -18.441 -19.209 -4.089 1.00 17.11 3 LEU D CA 1
ATOM 711 C C . LEU D 1 4 ? -18.371 -20.494 -4.908 1.00 18.05 3 LEU D C 1
ATOM 712 O O . LEU D 1 4 ? -17.681 -20.556 -5.926 1.00 15.31 3 LEU D O 1
ATOM 717 N N . LYS D 1 5 ? -19.296 -21.446 -4.593 1.00 17.83 4 LYS D N 1
ATOM 718 C CA . LYS D 1 5 ? -19.494 -22.635 -5.432 1.00 18.16 4 LYS D CA 1
ATOM 719 C C . LYS D 1 5 ? -20.130 -22.233 -6.755 1.00 19.40 4 LYS D C 1
ATOM 720 O O . LYS D 1 5 ? -19.811 -22.803 -7.809 1.00 19.23 4 LYS D O 1
ATOM 726 N N . ALA D 1 6 ? -21.018 -21.244 -6.717 1.00 18.24 5 ALA D N 1
ATOM 727 C CA . ALA D 1 6 ? -21.653 -20.764 -7.949 1.00 20.32 5 ALA D CA 1
ATOM 728 C C . ALA D 1 6 ? -20.609 -20.196 -8.911 1.00 20.98 5 ALA D C 1
ATOM 729 O O . ALA D 1 6 ? -20.680 -20.406 -10.125 1.00 18.82 5 ALA D O 1
ATOM 731 N N . ILE D 1 7 ? -19.630 -19.493 -8.354 1.00 18.12 6 ILE D N 1
ATOM 732 C CA . ILE D 1 7 ? -18.537 -18.931 -9.133 1.00 14.85 6 ILE D CA 1
ATOM 733 C C . ILE D 1 7 ? -17.690 -20.039 -9.757 1.00 17.07 6 ILE D C 1
ATOM 734 O O . ILE D 1 7 ? -17.351 -19.970 -10.938 1.00 16.06 6 ILE D O 1
ATOM 739 N N . ALA D 1 8 ? -17.373 -21.075 -8.985 1.00 14.74 7 ALA D N 1
ATOM 740 C CA . ALA D 1 8 ? -16.614 -22.198 -9.534 1.00 15.32 7 ALA D CA 1
ATOM 741 C C . ALA D 1 8 ? -17.401 -22.904 -10.639 1.00 17.93 7 ALA D C 1
ATOM 742 O O . ALA D 1 8 ? -16.826 -23.342 -11.640 1.00 17.31 7 ALA D O 1
ATOM 744 N N . GLN D 1 9 ? -18.716 -23.005 -10.472 1.00 16.81 8 GLN D N 1
ATOM 745 C CA . GLN D 1 9 ? -19.543 -23.665 -11.481 1.00 16.26 8 GLN D CA 1
ATOM 746 C C . GLN D 1 9 ? -19.582 -22.890 -12.788 1.00 16.83 8 GLN D C 1
ATOM 747 O O . GLN D 1 9 ? -19.575 -23.493 -13.869 1.00 19.16 8 GLN D O 1
ATOM 753 N N . GLU D 1 10 ? -19.597 -21.562 -12.710 1.00 15.96 9 GLU D N 1
ATOM 754 C CA . GLU D 1 10 ? -19.564 -20.772 -13.940 1.00 17.95 9 GLU D CA 1
ATOM 755 C C . GLU D 1 10 ? -18.198 -20.860 -14.607 1.00 17.84 9 GLU D C 1
ATOM 756 O O . GLU D 1 10 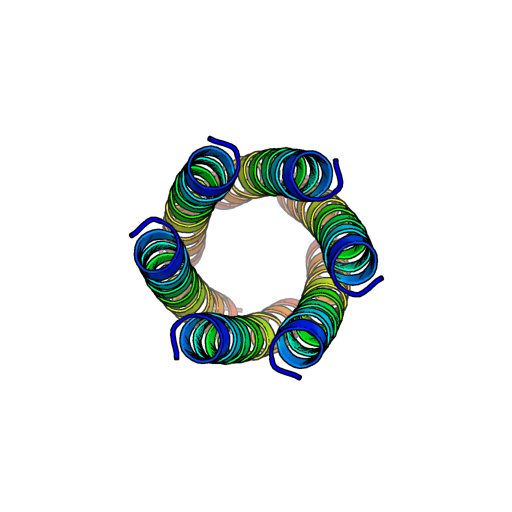? -18.105 -20.829 -15.838 1.00 15.67 9 GLU D O 1
ATOM 762 N N . LEU D 1 11 ? -17.141 -20.969 -13.809 1.00 13.70 10 LEU D N 1
ATOM 763 C CA . LEU D 1 11 ? -15.797 -21.102 -14.376 1.00 10.65 10 LEU D CA 1
ATOM 764 C C . LEU D 1 11 ? -15.642 -22.444 -15.067 1.00 16.09 10 LEU D C 1
ATOM 765 O O . LEU D 1 11 ? -14.935 -22.544 -16.071 1.00 14.04 10 LEU D O 1
ATOM 770 N N . LYS D 1 12 ? -16.312 -23.468 -14.544 1.00 14.10 11 LYS D N 1
ATOM 771 C CA . LYS D 1 12 ? -16.324 -24.777 -15.190 1.00 13.72 11 LYS D CA 1
ATOM 772 C C . LYS D 1 12 ? -17.016 -24.686 -16.546 1.00 17.24 11 LYS D C 1
ATOM 773 O O . LYS D 1 12 ? -16.553 -25.271 -17.528 1.00 16.36 11 LYS D O 1
ATOM 779 N N . ALA D 1 13 ? -18.107 -23.928 -16.611 1.00 15.51 12 ALA D N 1
ATOM 780 C CA . ALA D 1 13 ? -18.827 -23.723 -17.868 1.00 14.10 12 ALA D CA 1
ATOM 781 C C . ALA D 1 13 ? -17.983 -22.958 -18.880 1.00 15.43 12 ALA D C 1
ATOM 782 O O . ALA D 1 13 ? -18.028 -23.237 -20.084 1.00 15.74 12 ALA D O 1
ATOM 784 N N . ILE D 1 14 ? -17.222 -21.989 -18.384 1.00 12.09 13 ILE D N 1
ATOM 785 C CA . ILE D 1 14 ? -16.322 -21.195 -19.213 1.00 12.75 13 ILE D CA 1
ATOM 786 C C . ILE D 1 14 ? -15.212 -22.075 -19.786 1.00 13.71 13 ILE D C 1
ATOM 787 O O . ILE D 1 14 ? -14.903 -21.991 -20.987 1.00 12.62 13 ILE D O 1
ATOM 792 N N . ALA D 1 15 ? -14.650 -22.956 -18.960 1.00 10.38 14 ALA D N 1
ATOM 793 C CA . ALA D 1 15 ? -13.623 -23.882 -19.444 1.00 11.25 14 ALA D CA 1
ATOM 794 C C . ALA D 1 15 ? -14.176 -24.795 -20.546 1.00 14.60 14 ALA D C 1
ATOM 795 O O . ALA D 1 15 ? -13.491 -25.074 -21.547 1.00 13.78 14 ALA D O 1
ATOM 797 N N . LYS D 1 16 ? -15.423 -25.234 -20.386 1.00 13.51 15 LYS D N 1
ATOM 798 C CA . LYS D 1 16 ? -16.058 -26.117 -21.366 1.00 11.28 15 LYS D CA 1
ATOM 799 C C . LYS D 1 16 ? -16.254 -25.400 -22.706 1.00 14.28 15 LYS D C 1
ATOM 800 O O . LYS D 1 16 ? -16.048 -25.990 -23.767 1.00 14.27 15 LYS D O 1
ATOM 806 N N . GLU D 1 17 ? -16.634 -24.128 -22.667 1.00 12.17 16 GLU D N 1
ATOM 807 C CA . GLU D 1 17 ? -16.821 -23.392 -23.913 1.00 12.57 16 GLU D CA 1
ATOM 808 C C . GLU D 1 17 ? -15.484 -23.140 -24.601 1.00 11.47 16 GLU D C 1
ATOM 809 O O . GLU D 1 17 ? -15.402 -23.177 -25.836 1.00 11.64 16 GLU D O 1
ATOM 815 N N . LEU D 1 18 ? -14.437 -22.900 -23.820 1.00 11.97 17 LEU D N 1
ATOM 816 C CA . LEU D 1 18 ? -13.101 -22.697 -24.388 1.00 10.25 17 LEU D CA 1
ATOM 817 C C . LEU D 1 18 ? -12.569 -23.975 -25.025 1.00 12.55 17 LEU D C 1
ATOM 818 O O . LEU D 1 18 ? -11.885 -23.920 -26.048 1.00 11.25 17 LEU D O 1
ATOM 823 N N . LYS D 1 19 ? -12.888 -25.125 -24.431 1.00 11.48 18 LYS D N 1
ATOM 824 C CA . LYS D 1 19 ? -12.529 -26.416 -25.026 1.00 11.66 18 LYS D CA 1
ATOM 825 C C . LYS D 1 19 ? -13.207 -26.580 -26.385 1.00 12.64 18 LYS D C 1
ATOM 826 O O . LYS D 1 19 ? -12.591 -27.050 -27.352 1.00 13.06 18 LYS D O 1
ATOM 832 N N . ALA D 1 20 ? -14.458 -26.138 -26.476 1.00 13.27 19 ALA D N 1
ATOM 833 C CA . ALA D 1 20 ? -15.180 -26.177 -27.747 1.00 12.89 19 ALA D CA 1
ATOM 834 C C . ALA D 1 20 ? -14.536 -25.258 -28.780 1.00 12.39 19 ALA D C 1
ATOM 835 O O . ALA D 1 20 ? -14.407 -25.621 -29.952 1.00 13.09 19 ALA D O 1
ATOM 837 N N . ILE D 1 21 ? -14.128 -24.068 -28.348 1.00 10.80 20 ILE D N 1
ATOM 838 C CA . ILE D 1 21 ? -13.448 -23.140 -29.250 1.00 10.07 20 ILE D CA 1
ATOM 839 C C . ILE D 1 21 ? -12.131 -23.738 -29.741 1.00 11.15 20 ILE D C 1
ATOM 840 O O . ILE D 1 21 ? -11.818 -23.640 -30.933 1.00 12.89 20 ILE D O 1
ATOM 845 N N . ALA D 1 22 ? -11.383 -24.389 -28.846 1.00 10.63 21 ALA D N 1
ATOM 846 C CA . ALA D 1 22 ? -10.124 -25.029 -29.245 1.00 12.11 21 ALA D CA 1
ATOM 847 C C . ALA D 1 22 ? -10.373 -26.087 -30.318 1.00 13.60 21 ALA D C 1
ATOM 848 O O . ALA D 1 22 ? -9.625 -26.201 -31.295 1.00 14.21 21 ALA D O 1
ATOM 850 N N . TRP D 1 23 ? -11.442 -26.854 -30.150 1.00 11.94 22 TRP D N 1
ATOM 851 C CA . TRP D 1 23 ? -11.788 -27.884 -31.128 1.00 13.32 22 TRP D CA 1
ATOM 852 C C . TRP D 1 23 ? -12.147 -27.307 -32.489 1.00 13.92 22 TRP D C 1
ATOM 853 O O . TRP D 1 23 ? -11.765 -27.860 -33.519 1.00 15.41 22 TRP D O 1
ATOM 864 N N . GLU D 1 24 ? -12.892 -26.204 -32.504 1.00 13.39 23 GLU D N 1
ATOM 865 C CA . GLU D 1 24 ? -13.264 -25.629 -33.795 1.00 14.10 23 GLU D CA 1
ATOM 866 C C . GLU D 1 24 ? -12.045 -24.988 -34.453 1.00 13.73 23 GLU D C 1
ATOM 867 O O . GLU D 1 24 ? -11.890 -25.065 -35.671 1.00 14.70 23 GLU D O 1
ATOM 873 N N . CYS D 1 25 ? -11.169 -24.382 -33.654 1.00 12.99 24 CYS D N 1
ATOM 874 C CA . CYS D 1 25 ? -9.951 -23.786 -34.209 1.00 13.29 24 CYS D CA 1
ATOM 875 C C . CYS D 1 25 ? -9.021 -24.838 -34.797 1.00 14.83 24 CYS D C 1
ATOM 876 O O . CYS D 1 25 ? -8.349 -24.578 -35.799 1.00 16.19 24 CYS D O 1
ATOM 879 N N . LYS D 1 26 ? -8.994 -26.021 -34.190 1.00 14.78 25 LYS D N 1
ATOM 880 C CA . LYS D 1 26 ? -8.262 -27.151 -34.757 1.00 17.06 25 LYS D CA 1
ATOM 881 C C . LYS D 1 26 ? -8.789 -27.503 -36.135 1.00 18.50 25 LYS D C 1
ATOM 882 O O . LYS D 1 26 ? -8.018 -27.760 -37.056 1.00 19.13 25 LYS D O 1
ATOM 888 N N . ALA D 1 27 ? -10.106 -27.505 -36.289 1.00 16.14 26 ALA D N 1
ATOM 889 C CA . ALA D 1 27 ? -10.700 -27.797 -37.585 1.00 17.66 26 ALA D CA 1
ATOM 890 C C . ALA D 1 27 ? -10.411 -26.707 -38.617 1.00 17.85 26 ALA D C 1
ATOM 891 O O . ALA D 1 27 ? -10.202 -27.008 -39.793 1.00 19.25 26 ALA D O 1
ATOM 893 N N . ILE D 1 28 ? -10.402 -25.445 -38.184 1.00 16.70 27 ILE D N 1
ATOM 894 C CA . ILE D 1 28 ? -10.047 -24.361 -39.103 1.00 17.00 27 ILE D CA 1
ATOM 895 C C . ILE D 1 28 ? -8.600 -24.530 -39.542 1.00 17.17 27 ILE D C 1
ATOM 896 O O . ILE D 1 28 ? -8.285 -24.387 -40.718 1.00 19.51 27 ILE D O 1
ATOM 901 N N . ALA D 1 29 ? -7.726 -24.860 -38.596 1.00 16.91 28 ALA D N 1
ATOM 902 C CA . ALA D 1 29 ? -6.309 -25.069 -38.909 1.00 16.86 28 ALA D CA 1
ATOM 903 C C . ALA D 1 29 ? -6.123 -26.222 -39.883 1.00 25.63 28 ALA D C 1
ATOM 904 O O . ALA D 1 29 ? -5.248 -26.173 -40.757 1.00 25.45 28 ALA D O 1
ATOM 906 N N . GLN D 1 30 ? -6.939 -27.264 -39.738 1.00 20.25 29 GLN D N 1
ATOM 907 C CA . GLN D 1 30 ? -6.806 -28.444 -40.581 1.00 25.14 29 GLN D CA 1
ATOM 908 C C . GLN D 1 30 ? -7.150 -28.132 -42.026 1.00 27.11 29 GLN D C 1
ATOM 909 O O . GLN D 1 30 ? -6.554 -28.694 -42.943 1.00 29.10 29 GLN D O 1
ATOM 915 N N . GLY D 1 31 ? -8.113 -27.236 -42.230 1.00 28.17 30 GLY D N 1
ATOM 916 C CA . GLY D 1 31 ? -8.466 -26.796 -43.569 1.00 34.19 30 GLY D CA 1
ATOM 917 C C . GLY D 1 31 ? -7.565 -25.706 -44.114 1.00 47.89 30 GLY D C 1
ATOM 918 O O . GLY D 1 31 ? -7.675 -25.325 -45.279 1.00 47.49 30 GLY D O 1
ATOM 919 N N . ALA D 1 32 ? -6.672 -25.201 -43.271 1.00 44.62 31 ALA D N 1
ATOM 920 C CA . ALA D 1 32 ? -5.738 -24.158 -43.678 1.00 45.87 31 ALA D CA 1
ATOM 921 C C . ALA D 1 32 ? -4.564 -24.743 -44.459 1.00 52.35 31 ALA D C 1
ATOM 922 O O . ALA D 1 32 ? -4.126 -25.864 -44.195 1.00 55.54 31 ALA D O 1
ATOM 927 N N . GLY E 1 2 ? -25.744 -9.023 -3.373 1.00 27.76 1 GLY E N 1
ATOM 928 C CA . GLY E 1 2 ? -24.355 -9.046 -2.954 1.00 27.46 1 GLY E CA 1
ATOM 929 C C . GLY E 1 2 ? -23.394 -8.938 -4.122 1.00 28.78 1 GLY E C 1
ATOM 930 O O . GLY E 1 2 ? -23.713 -9.344 -5.239 1.00 25.92 1 GLY E O 1
ATOM 931 N N . GLU E 1 3 ? -22.159 -8.543 -3.878 1.00 28.58 2 GLU E N 1
ATOM 932 C CA . GLU E 1 3 ? -21.177 -8.532 -4.951 1.00 30.26 2 GLU E CA 1
ATOM 933 C C . GLU E 1 3 ? -20.648 -9.911 -5.349 1.00 21.50 2 GLU E C 1
ATOM 934 O O . GLU E 1 3 ? -20.147 -10.055 -6.442 1.00 24.55 2 GLU E O 1
ATOM 940 N N . LEU E 1 4 ? -20.734 -10.917 -4.480 1.00 23.08 3 LEU E N 1
ATOM 941 C CA . LEU E 1 4 ? -20.313 -12.245 -4.939 1.00 17.25 3 LEU E CA 1
ATOM 942 C C . LEU E 1 4 ? -21.322 -12.794 -5.944 1.00 17.46 3 LEU E C 1
ATOM 943 O O . LEU E 1 4 ? -20.943 -13.457 -6.922 1.00 17.43 3 LEU E O 1
ATOM 948 N N . LYS E 1 5 ? -22.601 -12.504 -5.725 1.00 21.31 4 LYS E N 1
ATOM 949 C CA . LYS E 1 5 ? -23.616 -12.870 -6.710 1.00 18.88 4 LYS E CA 1
ATOM 950 C C . LYS E 1 5 ? -23.399 -12.078 -7.989 1.00 22.77 4 LYS E C 1
ATOM 951 O O . LYS E 1 5 ? -23.556 -12.608 -9.092 1.00 21.23 4 LYS E O 1
ATOM 957 N N . ALA E 1 6 ? -23.002 -10.817 -7.851 1.00 19.05 5 ALA E N 1
ATOM 958 C CA . ALA E 1 6 ? -22.754 -9.989 -9.031 1.00 22.59 5 ALA E CA 1
ATOM 959 C C . ALA E 1 6 ? -21.619 -10.556 -9.874 1.00 20.08 5 ALA E C 1
ATOM 960 O O . ALA E 1 6 ? -21.670 -10.525 -11.105 1.00 19.67 5 ALA E O 1
ATOM 962 N N . ILE E 1 7 ? -20.596 -11.073 -9.205 1.00 16.09 6 ILE E N 1
ATOM 963 C CA . ILE E 1 7 ? -19.465 -11.700 -9.876 1.00 14.34 6 ILE E CA 1
ATOM 964 C C . ILE E 1 7 ? -19.915 -12.968 -10.603 1.00 15.13 6 ILE E C 1
ATOM 965 O O . ILE E 1 7 ? -19.551 -13.195 -11.766 1.00 16.22 6 ILE E O 1
ATOM 970 N N . ALA E 1 8 ? -20.731 -13.784 -9.941 1.00 17.15 7 ALA E N 1
ATOM 971 C CA . ALA E 1 8 ? -21.240 -14.991 -10.594 1.00 16.25 7 ALA E CA 1
ATOM 972 C C . ALA E 1 8 ? -22.096 -14.650 -11.813 1.00 20.03 7 ALA E C 1
ATOM 973 O O . ALA E 1 8 ? -22.038 -15.341 -12.841 1.00 17.42 7 ALA E O 1
ATOM 975 N N . GLN E 1 9 ? -22.869 -13.573 -11.717 1.00 18.69 8 GLN E N 1
ATOM 976 C CA . GLN E 1 9 ? -23.724 -13.172 -12.834 1.00 16.67 8 GLN E CA 1
ATOM 977 C C . GLN E 1 9 ? -22.922 -12.704 -14.047 1.00 19.92 8 GLN E C 1
ATOM 978 O O . GLN E 1 9 ? -23.312 -12.966 -15.190 1.00 18.93 8 GLN E O 1
ATOM 984 N N . GLU E 1 10 ? -21.801 -12.026 -13.815 1.00 17.07 9 GLU E N 1
ATOM 985 C CA . GLU E 1 10 ? -20.952 -11.625 -14.939 1.00 20.19 9 GLU E CA 1
ATOM 986 C C . GLU E 1 10 ? -20.255 -12.827 -15.553 1.00 17.76 9 GLU E C 1
A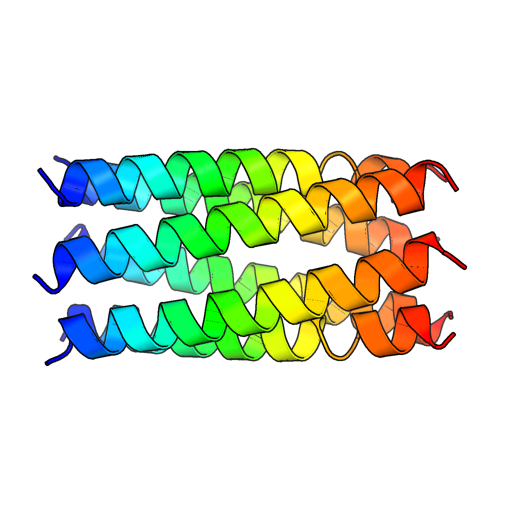TOM 987 O O . GLU E 1 10 ? -20.066 -12.887 -16.777 1.00 14.91 9 GLU E O 1
ATOM 993 N N . LEU E 1 11 ? -19.902 -13.803 -14.724 1.00 13.99 10 LEU E N 1
ATOM 994 C CA . LEU E 1 11 ? -19.264 -15.005 -15.259 1.00 12.74 10 LEU E CA 1
ATOM 995 C C . LEU E 1 11 ? -20.268 -15.782 -16.112 1.00 16.45 10 LEU E C 1
ATOM 996 O O . LEU E 1 11 ? -19.891 -16.397 -17.110 1.00 15.45 10 LEU E O 1
ATOM 1001 N N . LYS E 1 12 ? -21.547 -15.730 -15.748 1.00 15.01 11 LYS E N 1
ATOM 100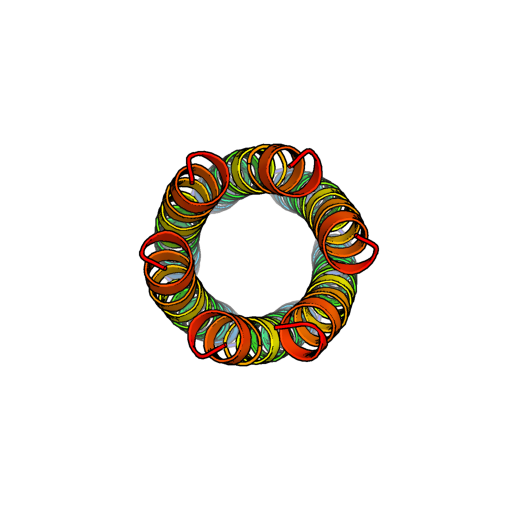2 C CA . LYS E 1 12 ? -22.580 -16.354 -16.572 1.00 13.48 11 LYS E CA 1
ATOM 1003 C C . LYS E 1 12 ? -22.671 -15.662 -17.934 1.00 17.73 11 LYS E C 1
ATOM 1004 O O . LYS E 1 12 ? -22.819 -16.323 -18.965 1.00 17.58 11 LYS E O 1
ATOM 1010 N N . ALA E 1 13 ? -22.558 -14.337 -17.943 1.00 15.06 12 ALA E N 1
ATOM 1011 C CA . ALA E 1 13 ? -22.575 -13.587 -19.195 1.00 14.83 12 ALA E CA 1
ATOM 1012 C C . ALA E 1 13 ? -21.357 -13.912 -20.055 1.00 14.02 12 ALA E C 1
ATOM 1013 O O . ALA E 1 13 ? -21.444 -13.983 -21.294 1.00 15.87 12 ALA E O 1
ATOM 1015 N N . ILE E 1 14 ? -20.221 -14.095 -19.395 1.00 13.06 13 ILE E N 1
ATOM 1016 C CA . ILE E 1 14 ? -18.977 -14.455 -20.062 1.00 11.75 13 ILE E CA 1
ATOM 1017 C C . ILE E 1 14 ? -19.106 -15.838 -20.703 1.00 15.45 13 ILE E C 1
ATOM 1018 O O . ILE E 1 14 ? -18.704 -16.029 -21.865 1.00 13.59 13 ILE E O 1
ATOM 1023 N N . ALA E 1 15 ? -19.707 -16.784 -19.984 1.00 13.34 14 ALA E N 1
ATOM 1024 C CA . ALA E 1 15 ? -19.933 -18.120 -20.539 1.00 12.48 14 ALA E CA 1
ATOM 1025 C C . ALA E 1 15 ? -20.831 -18.066 -21.778 1.00 15.97 14 ALA E C 1
ATOM 1026 O O . ALA E 1 15 ? -20.594 -18.788 -22.751 1.00 14.15 14 ALA E O 1
ATOM 1028 N N . LYS E 1 16 ? -21.842 -17.198 -21.749 1.00 15.08 15 LYS E N 1
ATOM 1029 C CA . LYS E 1 16 ? -22.779 -17.035 -22.861 1.00 13.32 15 LYS E CA 1
ATOM 1030 C C . LYS E 1 16 ? -22.071 -16.481 -24.106 1.00 14.61 15 LYS E C 1
ATOM 1031 O O . LYS E 1 16 ? -22.327 -16.934 -25.217 1.00 16.24 15 LYS E O 1
ATOM 1037 N N . GLU E 1 17 ? -21.163 -15.527 -23.916 1.00 13.55 16 GLU E N 1
ATOM 1038 C CA . GLU E 1 17 ? -20.442 -14.964 -25.058 1.00 14.07 16 GLU E CA 1
ATOM 1039 C C . GLU E 1 17 ? -19.451 -15.970 -25.629 1.00 12.97 16 GLU E C 1
ATOM 1040 O O . GLU E 1 17 ? -19.269 -16.042 -26.848 1.00 12.02 16 GLU E O 1
ATOM 1046 N N . LEU E 1 18 ? -18.830 -16.767 -24.767 1.00 12.73 17 LEU E N 1
ATOM 1047 C CA . LEU E 1 18 ? -17.916 -17.800 -25.247 1.00 10.88 17 LEU E CA 1
ATOM 1048 C C . LEU E 1 18 ? -18.655 -18.879 -26.036 1.00 13.91 17 LEU E C 1
ATOM 1049 O O . LEU E 1 18 ? -18.114 -19.418 -27.003 1.00 12.10 17 LEU E O 1
ATOM 1054 N N . LYS E 1 19 ? -19.881 -19.193 -25.628 1.00 12.22 18 LYS E N 1
ATOM 1055 C CA . LYS E 1 19 ? -20.717 -20.133 -26.368 1.00 12.95 18 LYS E CA 1
ATOM 1056 C C . LYS E 1 19 ? -20.999 -19.591 -27.772 1.00 13.25 18 LYS E C 1
ATOM 1057 O O . LYS E 1 19 ? -20.986 -20.336 -28.758 1.00 13.82 18 LYS E O 1
ATOM 1063 N N . ALA E 1 20 ? -21.218 -18.282 -27.866 1.00 12.93 19 ALA E N 1
ATOM 1064 C CA . ALA E 1 20 ? -21.407 -17.646 -29.165 1.00 12.32 19 ALA E CA 1
ATOM 1065 C C . ALA E 1 20 ? -20.143 -17.703 -30.026 1.00 10.96 19 ALA E C 1
ATOM 1066 O O . ALA E 1 20 ? -20.206 -18.001 -31.226 1.00 12.09 19 ALA E O 1
ATOM 1068 N N . ILE E 1 21 ? -18.996 -17.446 -29.416 1.00 11.52 20 ILE E N 1
ATOM 1069 C CA . ILE E 1 21 ? -17.734 -17.505 -30.148 1.00 9.55 20 ILE E CA 1
ATOM 1070 C C . ILE E 1 21 ? -17.496 -18.925 -30.656 1.00 12.54 20 ILE E C 1
ATOM 1071 O O . ILE E 1 21 ? -17.108 -19.117 -31.816 1.00 10.50 20 ILE E O 1
ATOM 1076 N N . ALA E 1 22 ? -17.787 -19.919 -29.821 1.00 12.58 21 ALA E N 1
ATOM 1077 C CA . ALA E 1 22 ? -17.642 -21.310 -30.235 1.00 10.75 21 ALA E CA 1
ATOM 1078 C C . ALA E 1 22 ? -18.510 -21.629 -31.450 1.00 11.80 21 ALA E C 1
ATOM 1079 O O . ALA E 1 22 ? -18.078 -22.336 -32.368 1.00 13.87 21 ALA E O 1
ATOM 1081 N N . TRP E 1 23 ? -19.738 -21.119 -31.458 1.00 11.98 22 TRP E N 1
ATOM 1082 C CA . TRP E 1 23 ? -20.621 -21.381 -32.586 1.00 13.05 22 TRP E CA 1
ATOM 1083 C C . TRP E 1 23 ? -20.100 -20.707 -33.862 1.00 12.52 22 TRP E C 1
ATOM 1084 O O . TRP E 1 23 ? -20.158 -21.295 -34.954 1.00 14.26 22 TRP E O 1
ATOM 1095 N N . GLU E 1 24 ? -19.588 -19.483 -33.734 1.00 11.72 23 GLU E N 1
ATOM 1096 C CA . GLU E 1 24 ? -19.097 -18.789 -34.926 1.00 11.25 23 GLU E CA 1
ATOM 1097 C C . GLU E 1 24 ? -17.842 -19.458 -35.459 1.00 10.75 23 GLU E C 1
ATOM 1098 O O . GLU E 1 24 ? -17.661 -19.557 -36.673 1.00 12.57 23 GLU E O 1
ATOM 1104 N N . CYS E 1 25 ? -16.994 -19.956 -34.563 1.00 13.23 24 CYS E N 1
ATOM 1105 C CA . CYS E 1 25 ? -15.807 -20.680 -35.002 1.00 11.85 24 CYS E CA 1
ATOM 1106 C C . CYS E 1 25 ? -16.189 -21.990 -35.683 1.00 12.85 24 CYS E C 1
ATOM 1107 O O . CYS E 1 25 ? -15.541 -22.410 -36.639 1.00 13.60 24 CYS E O 1
ATOM 1110 N N . LYS E 1 26 ? -17.251 -22.632 -35.199 1.00 12.98 25 LYS E N 1
ATOM 1111 C CA . LYS E 1 26 ? -17.784 -23.821 -35.855 1.00 13.65 25 LYS E CA 1
ATOM 1112 C C . LYS E 1 26 ? -18.260 -23.479 -37.262 1.00 14.91 25 LYS E C 1
ATOM 1113 O O . LYS E 1 26 ? -18.038 -24.241 -38.201 1.00 15.99 25 LYS E O 1
ATOM 1119 N N . ALA E 1 27 ? -18.911 -22.327 -37.411 1.00 13.81 26 ALA E N 1
ATOM 1120 C CA . ALA E 1 27 ? -19.389 -21.909 -38.722 1.00 14.51 26 ALA E CA 1
ATOM 1121 C C . ALA E 1 27 ? -18.232 -21.605 -39.665 1.00 13.87 26 ALA E C 1
ATOM 1122 O O . ALA E 1 27 ? -18.308 -21.914 -40.860 1.00 16.09 26 ALA E O 1
ATOM 1124 N N . ILE E 1 28 ? -17.160 -21.018 -39.134 1.00 13.57 27 ILE E N 1
ATOM 1125 C CA . ILE E 1 28 ? -15.969 -20.782 -39.951 1.00 16.55 27 ILE E CA 1
ATOM 1126 C C . ILE E 1 28 ? -15.389 -22.124 -40.389 1.00 15.60 27 ILE E C 1
ATOM 1127 O O . ILE E 1 28 ? -15.057 -22.315 -41.566 1.00 20.47 27 ILE E O 1
ATOM 1132 N N . ALA E 1 29 ? -15.309 -23.071 -39.458 1.00 14.47 28 ALA E N 1
ATOM 1133 C CA . ALA E 1 29 ? -14.777 -24.402 -39.751 1.00 17.05 28 ALA E CA 1
ATOM 1134 C C . ALA E 1 29 ? -15.615 -25.177 -40.770 1.00 21.87 28 ALA E C 1
ATOM 1135 O O . ALA E 1 29 ? -15.073 -25.884 -41.623 1.00 23.89 28 ALA E O 1
ATOM 1137 N N . GLN E 1 30 ? -16.936 -25.059 -40.672 1.00 18.02 29 GLN E N 1
ATOM 1138 C CA . GLN E 1 30 ? -17.843 -25.816 -41.538 1.00 22.85 29 GLN E CA 1
ATOM 1139 C C . GLN E 1 30 ? -17.770 -25.313 -42.977 1.00 27.57 29 GLN E C 1
ATOM 1140 O O . GLN E 1 30 ? -17.991 -26.075 -43.923 1.00 27.70 29 GLN E O 1
ATOM 1146 N N . GLY E 1 31 ? -17.486 -24.025 -43.145 1.00 21.89 30 GLY E N 1
ATOM 1147 C CA . GLY E 1 31 ? -17.268 -23.476 -44.472 1.00 40.67 30 GLY E CA 1
ATOM 1148 C C . GLY E 1 31 ? -15.854 -23.719 -44.968 1.00 52.15 30 GLY E C 1
ATOM 1149 O O . GLY E 1 31 ? -14.904 -23.076 -44.521 1.00 55.17 30 GLY E O 1
ATOM 1153 N N . GLY F 1 2 ? -15.177 -0.793 -2.979 1.00 25.11 1 GLY F N 1
ATOM 1154 C CA . GLY F 1 2 ? -14.643 -2.106 -2.668 1.00 26.78 1 GLY F CA 1
ATOM 1155 C C . GLY F 1 2 ? -13.980 -2.761 -3.864 1.00 25.65 1 GLY F C 1
ATOM 1156 O O . GLY F 1 2 ? -14.306 -2.456 -5.011 1.00 23.57 1 GLY F O 1
ATOM 1157 N N . GLU F 1 3 ? -13.044 -3.665 -3.593 1.00 25.65 2 GLU F N 1
ATOM 1158 C CA . GLU F 1 3 ? -12.330 -4.369 -4.652 1.00 26.83 2 GLU F CA 1
ATOM 1159 C C . GLU F 1 3 ? -13.198 -5.458 -5.273 1.00 19.52 2 GLU F C 1
ATOM 1160 O O . GLU F 1 3 ? -12.956 -5.890 -6.400 1.00 23.76 2 GLU F O 1
ATOM 1166 N N . LEU F 1 4 ? -14.209 -5.897 -4.531 1.00 21.31 3 LEU F N 1
ATOM 1167 C CA . LEU F 1 4 ? -15.114 -6.936 -5.007 1.00 17.90 3 LEU F CA 1
ATOM 1168 C C . LEU F 1 4 ? -16.040 -6.404 -6.096 1.00 18.47 3 LEU F C 1
ATOM 1169 O O . LEU F 1 4 ? -16.248 -7.055 -7.120 1.00 15.97 3 LEU F O 1
ATOM 1174 N N . LYS F 1 5 ? -16.390 -5.089 -5.889 1.00 19.45 4 LYS F N 1
ATOM 1175 C CA . LYS F 1 5 ? -17.090 -4.361 -6.947 1.00 17.48 4 LYS F CA 1
ATOM 1176 C C . LYS F 1 5 ? -16.166 -4.128 -8.134 1.00 20.42 4 LYS F C 1
ATOM 1177 O O . LYS F 1 5 ? -16.582 -4.239 -9.293 1.00 20.93 4 LYS F O 1
ATOM 1183 N N . ALA F 1 6 ? -14.899 -3.846 -7.840 1.00 19.38 5 ALA F N 1
ATOM 1184 C CA . ALA F 1 6 ? -13.913 -3.614 -8.897 1.00 20.99 5 ALA F CA 1
ATOM 1185 C C . ALA F 1 6 ? -13.734 -4.858 -9.758 1.00 18.45 5 ALA F C 1
ATOM 1186 O O . ALA F 1 6 ? -13.607 -4.769 -10.980 1.00 16.98 5 ALA F O 1
ATOM 1188 N N . ILE F 1 7 ? -13.750 -6.017 -9.110 1.00 15.11 6 ILE F N 1
ATOM 1189 C CA . ILE F 1 7 ? -13.647 -7.296 -9.797 1.00 15.11 6 ILE F CA 1
ATOM 1190 C C . ILE F 1 7 ? -14.867 -7.508 -10.693 1.00 14.42 6 ILE F C 1
ATOM 1191 O O . ILE F 1 7 ? -14.722 -7.881 -11.865 1.00 15.03 6 ILE F O 1
ATOM 1196 N N . ALA F 1 8 ? -16.061 -7.227 -10.174 1.00 15.18 7 ALA F N 1
ATOM 1197 C CA . ALA F 1 8 ? -17.271 -7.360 -10.988 1.00 15.32 7 ALA F CA 1
ATOM 1198 C C . ALA F 1 8 ? -17.257 -6.417 -12.190 1.00 17.68 7 ALA F C 1
ATOM 1199 O O . ALA F 1 8 ? -17.710 -6.785 -13.278 1.00 17.68 7 ALA F O 1
ATOM 1201 N N . GLN F 1 9 ? -16.730 -5.209 -11.998 1.00 15.70 8 GLN F N 1
ATOM 1202 C CA . GLN F 1 9 ? -16.647 -4.242 -13.086 1.00 16.29 8 GL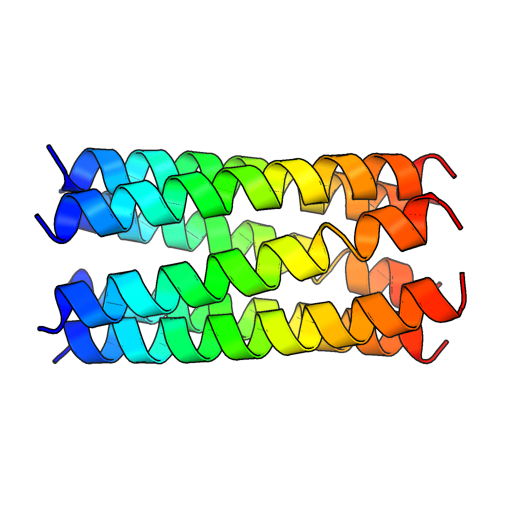N F CA 1
ATOM 1203 C C . GLN F 1 9 ? -15.665 -4.682 -14.168 1.00 16.34 8 GLN F C 1
ATOM 1204 O O . GLN F 1 9 ? -15.909 -4.452 -15.354 1.00 19.29 8 GLN F O 1
ATOM 1210 N N . GLU F 1 10 ? -14.565 -5.322 -13.785 1.00 14.11 9 GLU F N 1
ATOM 1211 C CA . GLU F 1 10 ? -13.649 -5.819 -14.812 1.00 15.96 9 GLU F CA 1
ATOM 1212 C C . GLU F 1 10 ? -14.265 -7.006 -15.531 1.00 16.89 9 GLU F C 1
ATOM 1213 O O . GLU F 1 10 ? -14.031 -7.197 -16.723 1.00 15.13 9 GLU F O 1
ATOM 1219 N N . LEU F 1 11 ? -15.056 -7.810 -14.823 1.00 12.32 10 LEU F N 1
ATOM 1220 C CA . LEU F 1 11 ? -15.697 -8.937 -15.488 1.00 13.34 10 LEU F CA 1
ATOM 1221 C C . LEU F 1 11 ? -16.738 -8.443 -16.492 1.00 15.55 10 LEU F C 1
ATOM 1222 O O . LEU F 1 11 ? -16.927 -9.060 -17.550 1.00 13.97 10 LEU F O 1
ATOM 1227 N N . LYS F 1 12 ? -17.385 -7.318 -16.184 1.00 13.56 11 LYS F N 1
ATOM 1228 C CA . LYS F 1 12 ? -18.324 -6.705 -17.124 1.00 14.12 11 LYS F CA 1
ATOM 1229 C C . LYS F 1 12 ? -17.591 -6.255 -18.384 1.00 16.81 11 LYS F C 1
ATOM 1230 O O . LYS F 1 12 ? -18.091 -6.426 -19.498 1.00 16.72 11 LYS F O 1
ATOM 1236 N N . ALA F 1 13 ? -16.396 -5.699 -18.208 1.00 14.41 12 ALA F N 1
ATOM 1237 C CA . ALA F 1 13 ? -15.575 -5.276 -19.344 1.00 15.51 12 ALA F CA 1
ATOM 1238 C C . ALA F 1 13 ? -15.126 -6.466 -20.187 1.00 13.90 12 ALA F C 1
ATOM 1239 O O . ALA F 1 13 ? -15.088 -6.393 -21.418 1.00 14.22 12 ALA F O 1
ATOM 1241 N N . ILE F 1 14 ? -14.809 -7.566 -19.519 1.00 12.21 13 ILE F N 1
ATOM 1242 C CA . ILE F 1 14 ? -14.410 -8.795 -20.197 1.00 10.73 13 ILE F CA 1
ATOM 1243 C C . ILE F 1 14 ? -15.572 -9.344 -21.030 1.00 13.29 13 ILE F C 1
ATOM 1244 O O . ILE F 1 14 ? -15.384 -9.733 -22.191 1.00 12.72 13 ILE F O 1
ATOM 1249 N N . ALA F 1 15 ? -16.778 -9.327 -20.468 1.00 12.74 14 ALA F N 1
ATOM 1250 C CA . ALA F 1 15 ? -17.954 -9.776 -21.216 1.00 11.36 14 ALA F CA 1
ATOM 1251 C C . ALA F 1 15 ? -18.199 -8.925 -22.456 1.00 13.45 14 ALA F C 1
ATOM 1252 O O . ALA F 1 15 ? -18.558 -9.444 -23.525 1.00 14.58 14 ALA F O 1
ATOM 1254 N N . LYS F 1 16 ? -17.974 -7.620 -22.329 1.00 13.94 15 LYS F N 1
ATOM 1255 C CA . LYS F 1 16 ? -18.168 -6.691 -23.438 1.00 13.08 15 LYS F CA 1
ATOM 1256 C C . LYS F 1 16 ? -17.179 -6.962 -24.576 1.00 15.01 15 LYS F C 1
ATOM 1257 O O . LYS F 1 16 ? -17.549 -6.931 -25.756 1.00 15.88 15 LYS F O 1
ATOM 1263 N N . GLU F 1 17 ? -15.931 -7.261 -24.230 1.00 13.20 16 GLU F N 1
ATOM 1264 C CA . GLU F 1 17 ? -14.944 -7.557 -25.266 1.00 12.01 16 GLU F CA 1
ATOM 1265 C C . GLU F 1 17 ? -15.220 -8.909 -25.920 1.00 11.66 16 GLU F C 1
ATOM 1266 O O . GLU F 1 17 ? -14.993 -9.079 -27.118 1.00 11.87 16 GLU F O 1
ATOM 1272 N N . LEU F 1 18 ? -15.702 -9.873 -25.141 1.00 12.26 17 LEU F N 1
ATOM 1273 C CA . LEU F 1 18 ? -16.059 -11.171 -25.719 1.00 10.49 17 LEU F CA 1
ATOM 1274 C C . LEU F 1 18 ? -17.247 -11.042 -26.675 1.00 13.26 17 LEU F C 1
ATOM 1275 O O . LEU F 1 18 ? -17.296 -11.727 -27.707 1.00 11.41 17 LEU F O 1
ATOM 1280 N N . LYS F 1 19 ? -18.189 -10.154 -26.353 1.00 11.88 18 LYS F N 1
ATOM 1281 C CA . LYS F 1 19 ? -19.308 -9.879 -27.259 1.00 12.93 18 LYS F CA 1
ATOM 1282 C C . LYS F 1 19 ? -18.794 -9.331 -28.595 1.00 15.79 18 LYS F C 1
ATOM 1283 O O . LYS F 1 19 ? -19.278 -9.707 -29.674 1.00 12.87 18 LYS F O 1
ATOM 1289 N N . ALA F 1 20 ? -17.779 -8.474 -28.525 1.00 11.12 19 ALA F N 1
ATOM 1290 C CA . ALA F 1 20 ? -17.159 -7.924 -29.724 1.00 10.84 19 ALA F CA 1
ATOM 1291 C C . ALA F 1 20 ? -16.453 -9.000 -30.543 1.0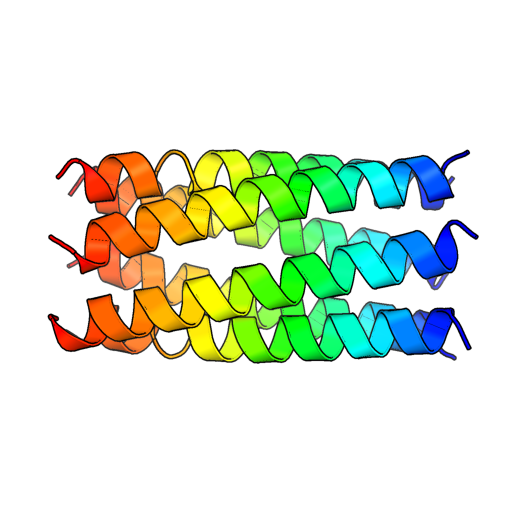0 9.93 19 ALA F C 1
ATOM 1292 O O . ALA F 1 20 ? -16.551 -9.011 -31.762 1.00 12.32 19 ALA F O 1
ATOM 1294 N N . ILE F 1 21 ? -15.753 -9.911 -29.866 1.00 9.53 20 ILE F N 1
ATOM 1295 C CA . ILE F 1 21 ? -15.079 -11.009 -30.552 1.00 8.29 20 ILE F CA 1
ATOM 1296 C C . ILE F 1 21 ? -16.103 -11.885 -31.261 1.00 11.05 20 ILE F C 1
ATOM 1297 O O . ILE F 1 21 ? -15.909 -12.255 -32.429 1.00 11.24 20 ILE F O 1
ATOM 1302 N N . ALA F 1 22 ? -17.219 -12.170 -30.588 1.00 10.91 21 ALA F N 1
ATOM 1303 C CA . ALA F 1 22 ? -18.278 -12.974 -31.210 1.00 10.46 21 ALA F CA 1
ATOM 1304 C C . ALA F 1 22 ? -18.814 -12.314 -32.476 1.00 10.74 21 ALA F C 1
ATOM 1305 O O . ALA F 1 22 ? -19.011 -12.982 -33.503 1.00 12.17 21 ALA F O 1
ATOM 1307 N N A TRP F 1 23 ? -19.011 -11.009 -32.417 0.60 11.13 22 TRP F N 1
ATOM 1308 N N B TRP F 1 23 ? -19.043 -11.004 -32.401 0.40 10.08 22 TRP F N 1
ATOM 1309 C CA A TRP F 1 23 ? -19.524 -10.273 -33.559 0.60 10.24 22 TRP F CA 1
ATOM 1310 C CA B TRP F 1 23 ? -19.516 -10.210 -33.542 0.40 10.96 22 TRP F CA 1
ATOM 1311 C C A TRP F 1 23 ? -18.553 -10.282 -34.742 0.60 11.42 22 TRP F C 1
ATOM 1312 C C B TRP F 1 23 ? -18.559 -10.258 -34.731 0.40 11.09 22 TRP F C 1
ATOM 1313 O O A TRP F 1 23 ? -18.963 -10.406 -35.894 0.60 12.63 22 TRP F O 1
ATOM 1314 O O B TRP F 1 23 ? -18.986 -10.385 -35.876 0.40 12.94 22 TRP F O 1
ATOM 1335 N N . GLU F 1 24 ? -17.262 -10.145 -34.462 1.00 10.61 23 GLU F N 1
ATOM 1336 C CA . GLU F 1 24 ? -16.281 -10.152 -35.538 1.00 11.66 23 GLU F CA 1
ATOM 1337 C C . GLU F 1 24 ? -16.111 -11.556 -36.102 1.00 10.59 23 GLU F C 1
ATOM 1338 O O . GLU F 1 24 ? -15.953 -11.724 -37.309 1.00 12.26 23 GLU F O 1
ATOM 1344 N N . CYS F 1 25 ? -16.172 -12.572 -35.242 1.00 11.30 24 CYS F N 1
ATOM 1345 C CA . CYS F 1 25 ? -16.091 -13.950 -35.739 1.00 11.79 24 CYS F CA 1
ATOM 1346 C C . CYS F 1 25 ? -17.307 -14.280 -36.599 1.00 12.65 24 CYS F C 1
ATOM 1347 O O . CYS F 1 25 ? -17.194 -15.027 -37.578 1.00 12.72 24 CYS F O 1
ATOM 1350 N N . LYS F 1 26 ? -18.457 -13.701 -36.252 1.00 10.03 25 LYS F N 1
ATOM 1351 C CA . LYS F 1 26 ? -19.664 -13.806 -37.074 1.00 11.18 25 LYS F CA 1
ATOM 1352 C C . LYS F 1 26 ? -19.423 -13.229 -38.459 1.00 13.19 25 LYS F C 1
ATOM 1353 O O . LYS F 1 26 ? -19.836 -13.811 -39.459 1.00 14.34 25 LYS F O 1
ATOM 1359 N N . ALA F 1 27 ? -18.736 -12.092 -38.522 1.00 11.23 26 ALA F N 1
ATOM 1360 C CA . ALA F 1 27 ? -18.409 -11.491 -39.815 1.00 12.23 26 ALA F CA 1
ATOM 1361 C C . ALA F 1 27 ? -17.420 -12.336 -40.627 1.00 14.38 26 ALA F C 1
ATOM 1362 O O . ALA F 1 27 ? -17.525 -12.408 -41.856 1.00 15.49 26 ALA F O 1
ATOM 1364 N N . ILE F 1 28 ? -16.463 -12.972 -39.952 1.00 11.91 27 ILE F N 1
ATOM 1365 C CA . ILE F 1 28 ? -15.534 -13.865 -40.640 1.00 11.45 27 ILE F CA 1
ATOM 1366 C C . ILE F 1 28 ? -16.297 -15.060 -41.202 1.00 14.91 27 ILE F C 1
ATOM 1367 O O . ILE F 1 28 ? -16.092 -15.456 -42.351 1.00 18.38 27 ILE F O 1
ATOM 1372 N N . ALA F 1 29 ? -17.198 -15.610 -40.388 1.00 13.76 28 ALA F N 1
ATOM 1373 C CA . ALA F 1 29 ? -17.998 -16.771 -40.781 1.00 14.66 28 ALA F CA 1
ATOM 1374 C C . ALA F 1 29 ? -18.872 -16.462 -41.990 1.00 22.01 28 ALA F C 1
ATOM 1375 O O . ALA F 1 29 ? -19.044 -17.311 -42.863 1.00 22.40 28 ALA F O 1
ATOM 1377 N N . GLN F 1 30 ? -19.401 -15.242 -42.050 1.00 16.15 29 GLN F N 1
ATOM 1378 C CA . GLN F 1 30 ? -20.271 -14.852 -43.150 1.00 15.51 29 GLN F CA 1
ATOM 1379 C C . GLN F 1 30 ? -19.494 -14.852 -44.457 1.00 22.65 29 GLN F C 1
ATOM 1380 O O . GLN F 1 30 ? -20.037 -15.190 -45.514 1.00 28.23 29 GLN F O 1
ATOM 1386 N N . GLY F 1 31 ? -18.223 -14.469 -44.388 1.00 21.23 30 GLY F N 1
ATOM 1387 C CA . GLY F 1 31 ? -17.344 -14.571 -45.541 1.00 31.39 30 GLY F CA 1
ATOM 1388 C C . GLY F 1 31 ? -16.756 -15.965 -45.680 1.00 45.00 30 GLY F C 1
ATOM 1389 O O . GLY F 1 31 ? -17.047 -16.689 -46.635 1.00 49.77 30 GLY F O 1
#

Radius of gyration: 15.87 Å; Cα contacts (8 Å, |Δi|>4): 251; chains: 6; bounding box: 25×26×46 Å

Secondary structure (DSSP, 8-state):
-HHHHHHHHHHHHHHHHHHHHHHHHHHHH-/-HHHHHHHHHHHHHHHHHHHHHHHHHHHH-/-HHHHHHHHHHHHHHHHHHHHHHHHHHHH-/-HHHHHHHHHHHHHHHHHHHHHHHHHHHHH-/-HHHHHHHHHHHHHHHHHHHHHHHHHHHH-/-HHHHHHHHHHHHHHHHHHHHHHHHHHHH-

Foldseek 3Di:
DVVVVVVVVVVVVVVVVVVVVVVVVVVVVD/DVVVVVVVVVVVVVVVVVVVVVVVVVVVVD/DVVVVVVVVVVVVVVVVVVVVVVVVVVVVD/DVVVVVVVVVVVVVVVVVVVVVVVVVVVVVD/DVVVVVVVVVVVVVVVVVVVVVVVVVVVVD/DVVVVVVVVVVVVVVVVVVVVVVVVVVVVD

Solvent-accessible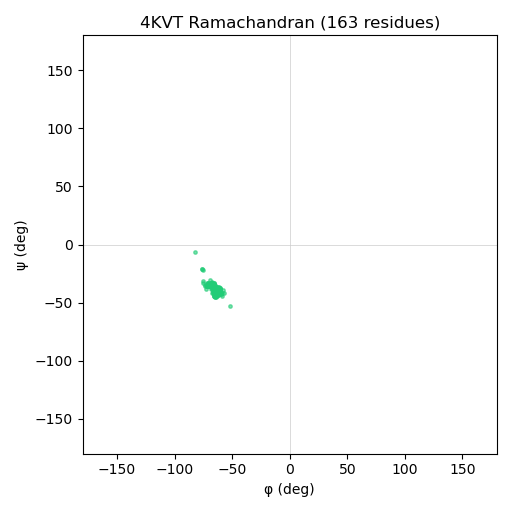 surface area: 10075 Å² total; per-residue (Å²): 89,63,44,130,36,12,10,84,43,10,101,38,9,12,136,14,9,133,37,9,10,165,14,8,78,37,34,23,143,96,93,92,64,116,41,13,8,96,26,10,120,33,9,13,143,19,9,83,34,9,6,163,34,8,111,41,25,33,159,73,93,84,66,117,40,12,8,95,33,10,121,38,8,12,146,30,9,127,36,10,9,146,14,7,76,29,32,33,154,95,88,68,50,130,33,12,8,92,25,10,106,37,8,11,149,32,9,122,38,9,10,161,28,8,74,36,32,15,133,74,64,94,72,66,116,33,11,6,95,41,10,109,36,8,13,150,23,9,134,37,10,10,140,22,9,88,26,34,31,158,98,99,69,63,118,34,11,6,95,39,10,120,37,10,12,141,21,8,126,36,9,11,154,34,8,84,40,34,29,157,99

B-factor: mean 19.99, std 9.89, range [7.29, 56.05]